Protein 3GON (pdb70)

InterPro domains:
  IPR005917 Phosphomevalonate kinase, bacteria [TIGR01220] (2-324)
  IPR006204 GHMP kinase N-terminal domain [PF00288] (85-154)
  IPR013750 GHMP kinase, C-terminal domain [PF08544] (259-318)
  IPR014721 Small ribosomal subunit protein uS5 domain 2-type fold, subgroup [G3DSA:3.30.230.10] (2-195)
  IPR020568 Ribosomal protein uS5 domain 2-type superfamily [SSF54211] (1-192)
  IPR035102 Phosphomevalonate kinase [PTHR31814] (64-249)
  IPR036554 GHMP kinase, C-terminal domain superfamily [G3DSA:3.30.70.890] (196-335)
  IPR036554 GHMP kinase, C-terminal domain superfamily [SSF55060] (196-327)

CATH classification: 3.30.230.10 (+1 more: 3.30.70.890)

Foldseek 3Di:
DDKDKWWFKWWLADFLLLLDAQFKTWMATHHQIKMKDKDADQFAWEEEVLDDDIDGLDDDVVCVLLSLLVVLVQLVCVVVVHHDHHMHMYIYRQCADPNAHQRRHSSLRSSLNSSVNVCVNVVHDDDLLLSLVSSLLSCLLVPHSDQSVRNLCRSVVAGKIKGGFDSPVLSVCVVPHRPVVSSPDDRRMDIDHQAFDAKKKKWKWAQRDHDDQSVLSVPQSVLDDDVLSVQRRVLSVQCSVCRNVNPLVSNQVSSVSRQVSLVVSDVQQEDVLQVQLQVQQVVASKGKHCIHSHNGRIIMMIHRDDVSVVSSVVSSVVSSIDGPDMDTD

Radius of gyration: 19.88 Å; Cα contacts (8 Å, |Δi|>4): 674; chains: 1; bounding box: 35×61×38 Å

Nearest PDB structures (foldseek):
  3gon-assembly1_A  TM=1.003E+00  e=1.476E-64  Streptococcus pneumoniae R6
  1k47-assembly6_F  TM=9.655E-01  e=1.871E-53  Streptococcus pneumoniae R6
  3k17-assembly1_A  TM=9.237E-01  e=2.830E-26  Listeria innocua
  4usm-assembly1_B  TM=7.807E-01  e=9.103E-13  Burkholderia pseudomallei K96243
  1s4e-assembly4_D  TM=7.202E-01  e=1.603E-13  Pyrococcus furiosus

B-factor: mean 18.46, std 7.86, range [5.72, 49.49]

Secondary structure (DSSP, 8-state):
-EEEEEEEEEEEE-TTGGGSTT-EEEEEEEEEEEEEEEEE-SS-EEEETTSSS-B-SS--TTTHHHHHHHHHHHHHHHHTT-----EEEEEE--SEETTEE-SS-HHHHHHHHHHHHHHHHTT----HHHHHHHHHHHHHHTT--S-SHHHHHHHHTS-EEEE---HHHHHHHHHHS-HHHHHHS----EEEE----S--EEEEEE------HHHHHHHHGGG--HHHHHHHHHHHHHHHHHHHHT-HHHHHHHHHHHHHHHHHH-TTT--HHHHHHHHTTTTSSEEEEE-TT-SSSEEEEEE-SHHHHHHHHHHHHHTT-EEEEEEE-

Solvent-accessible surface area: 14108 Å² total; per-residue (Å²): 133,70,62,22,86,2,0,0,21,3,22,4,0,5,7,9,0,5,14,65,69,30,14,18,0,0,0,11,19,0,54,46,48,6,92,0,67,1,33,76,48,139,67,42,140,0,82,7,40,114,36,135,80,26,23,46,63,178,130,35,118,69,0,32,28,9,18,64,0,2,60,5,0,16,78,2,0,60,73,101,61,72,123,48,126,45,0,43,2,31,1,87,31,81,4,41,120,164,63,89,62,10,12,1,13,42,65,0,0,15,0,1,0,0,0,69,0,0,11,40,17,26,140,47,101,32,97,73,70,31,20,0,24,0,0,0,0,3,9,8,114,100,63,53,47,19,6,2,0,21,0,0,0,5,18,22,75,41,8,2,40,0,62,1,3,48,43,159,95,0,27,44,45,11,133,134,68,91,22,26,47,0,14,151,76,127,5,38,29,50,21,52,114,3,127,12,88,33,124,8,36,0,1,0,0,2,7,97,59,67,6,65,64,50,111,26,16,91,124,3,87,154,68,29,86,114,121,15,20,63,38,7,88,104,6,1,60,42,1,10,81,5,0,77,103,24,90,32,93,98,0,31,84,25,2,67,53,7,5,142,39,5,61,69,12,10,124,87,0,12,24,110,30,0,86,82,0,29,74,9,4,105,102,27,100,2,7,5,0,0,4,14,21,2,20,0,14,0,0,2,0,2,1,34,60,86,105,6,11,119,32,0,67,79,80,2,71,131,52,57,9,42,62,23,38,93,48,190,39

Organism: Streptococcus pneumoniae (strain ATCC BAA-255 / R6) (NCBI:txid171101)

Sequence (329 aa):
MIAVKTCGKLYWAGEYAILEPGQLALIKDIPIYMRAEIAFSDSYRIYSDMFDFAVDLRPNPDYSLIQETIALMGDFLAVRGQNLRPFSLAIYGKMEREGKKFGLGSSGSVVVLVVKALLALYNLSVDQNLLFKLTSAVLLKRGDNGSMGDLACIAAEDLVLYQSFDRQKVAAWLEEENLATVLERDWGFSISQVKPTLECDFLVGWTKEVAVSSHMVQQIKQNINQNFLTSSKETVVSLVEALEQGKSEKIIEQVEVASKLLEGLSTDIYTPLLRQLKEASQDLQAVAKSSGAGGGDCGIALSFDAQSTKTLKNRWADLGIELLYQERI

Structure (mmCIF, N/CA/C/O backbone):
data_3GON
#
_entry.id   3GON
#
_cell.length_a   68.977
_cell.length_b   115.285
_cell.length_c   39.960
_cell.angle_alpha   90.00
_cell.angle_beta   90.00
_cell.angle_gamma   90.00
#
_symmetry.space_group_name_H-M   'P 21 21 2'
#
loop_
_entity.id
_entity.type
_entity.pdbx_description
1 polymer 'Phosphomevalonate kinase'
2 non-polymer '(3R)-3-HYDROXY-3-METHYL-5-(PHOSPHONOOXY)PENTANOIC ACID'
3 non-polymer 'PHOSPHOAMINOPHOSPHONIC ACID-ADENYLATE ESTER'
4 non-polymer 'MAGNESIUM ION'
5 water water
#
loop_
_atom_site.group_PDB
_atom_site.id
_atom_site.type_symbol
_atom_site.label_atom_id
_atom_site.label_alt_id
_atom_site.label_comp_id
_atom_site.label_asym_id
_atom_site.label_entity_id
_atom_site.label_seq_id
_atom_site.pdbx_PDB_ins_code
_atom_site.Cartn_x
_atom_site.Cartn_y
_atom_site.Cartn_z
_atom_site.occupancy
_atom_site.B_iso_or_equiv
_atom_site.auth_seq_id
_atom_site.auth_comp_id
_atom_site.auth_asym_id
_atom_site.auth_atom_id
_atom_site.pdbx_PDB_model_num
ATOM 1 N N . MET A 1 1 ? 32.903 50.295 -10.516 1.00 20.32 1 MET A N 1
ATOM 2 C CA . MET A 1 1 ? 32.025 49.300 -9.828 1.00 19.49 1 MET A CA 1
ATOM 3 C C . MET A 1 1 ? 32.803 48.189 -9.132 1.00 18.61 1 MET A C 1
ATOM 4 O O . MET A 1 1 ? 33.878 47.799 -9.576 1.00 16.76 1 MET A O 1
ATOM 9 N N . ILE A 1 2 ? 32.238 47.688 -8.038 1.00 16.93 2 ILE A N 1
ATOM 10 C CA . ILE A 1 2 ? 32.837 46.591 -7.297 1.00 17.71 2 ILE A CA 1
ATOM 11 C C . ILE A 1 2 ? 31.818 45.468 -7.349 1.00 16.04 2 ILE A C 1
ATOM 12 O O . ILE A 1 2 ? 30.618 45.703 -7.196 1.00 14.32 2 ILE A O 1
ATOM 17 N N . ALA A 1 3 ? 32.290 44.256 -7.595 1.00 14.56 3 ALA A N 1
ATOM 18 C CA . ALA A 1 3 ? 31.402 43.108 -7.673 1.00 13.09 3 ALA A CA 1
ATOM 19 C C . ALA A 1 3 ? 31.714 42.111 -6.578 1.00 12.75 3 ALA A C 1
ATOM 20 O O . ALA A 1 3 ? 32.879 41.883 -6.240 1.00 12.22 3 ALA A O 1
ATOM 22 N N . VAL A 1 4 ? 30.668 41.529 -6.004 1.00 11.84 4 VAL A N 1
ATOM 23 C CA . VAL A 1 4 ? 30.823 40.516 -4.975 1.00 11.01 4 VAL A CA 1
ATOM 24 C C . VAL A 1 4 ? 29.875 39.370 -5.308 1.00 11.34 4 VAL A C 1
ATOM 25 O O . VAL A 1 4 ? 29.020 39.500 -6.179 1.00 10.61 4 VAL A O 1
ATOM 29 N N . LYS A 1 5 ? 30.040 38.241 -4.628 1.00 10.42 5 LYS A N 1
ATOM 30 C CA . LYS A 1 5 ? 29.172 37.097 -4.849 1.00 11.09 5 LYS A CA 1
ATOM 31 C C . LYS A 1 5 ? 29.025 36.282 -3.572 1.00 10.77 5 LYS A C 1
ATOM 32 O O . LYS A 1 5 ? 29.876 36.341 -2.682 1.00 10.62 5 LYS A O 1
ATOM 38 N N . THR A 1 6 ? 27.928 35.537 -3.480 1.00 9.46 6 THR A N 1
ATOM 39 C CA . THR A 1 6 ? 27.663 34.685 -2.331 1.00 10.34 6 THR A CA 1
ATOM 40 C C . THR A 1 6 ? 27.136 33.347 -2.833 1.00 9.91 6 THR A C 1
ATOM 41 O O . THR A 1 6 ? 26.432 33.284 -3.852 1.00 12.11 6 THR A O 1
ATOM 45 N N . CYS A 1 7 ? 27.483 32.278 -2.129 1.00 10.22 7 CYS A N 1
ATOM 46 C CA . CYS A 1 7 ? 27.055 30.934 -2.513 1.00 10.00 7 CYS A CA 1
ATOM 47 C C . CYS A 1 7 ? 25.671 30.575 -1.970 1.00 11.84 7 CYS A C 1
ATOM 48 O O . CYS A 1 7 ? 24.996 31.406 -1.377 1.00 10.70 7 CYS A O 1
ATOM 51 N N . GLY A 1 8 ? 25.277 29.319 -2.194 1.00 11.28 8 GLY A N 1
ATOM 52 C CA . GLY A 1 8 ? 23.988 28.835 -1.716 1.00 11.34 8 GLY A CA 1
ATOM 53 C C . GLY A 1 8 ? 24.259 27.813 -0.626 1.00 11.40 8 GLY A C 1
ATOM 54 O O . GLY A 1 8 ? 25.410 27.631 -0.237 1.00 10.95 8 GLY A O 1
ATOM 55 N N . LYS A 1 9 ? 23.223 27.147 -0.130 1.00 10.80 9 LYS A N 1
ATOM 56 C CA . LYS A 1 9 ? 23.409 26.160 0.928 1.00 11.13 9 LYS A CA 1
ATOM 57 C C . LYS A 1 9 ? 22.381 25.027 0.898 1.00 11.99 9 LYS A C 1
ATOM 58 O O . LYS A 1 9 ? 21.274 25.195 0.392 1.00 12.90 9 LYS A O 1
ATOM 64 N N . LEU A 1 10 ? 22.766 23.888 1.462 1.00 12.18 10 LEU A N 1
ATOM 65 C CA . LEU A 1 10 ? 21.886 22.726 1.569 1.00 11.86 10 LEU A CA 1
ATOM 66 C C . LEU A 1 10 ? 22.192 21.940 2.847 1.00 12.42 10 LEU A C 1
ATOM 67 O O . LEU A 1 10 ? 23.321 21.495 3.079 1.00 9.88 10 LEU A O 1
ATOM 72 N N . TYR A 1 11 ? 21.185 21.795 3.696 1.00 10.14 11 TYR A N 1
ATOM 73 C CA . TYR A 1 11 ? 21.354 21.049 4.934 1.00 9.22 11 TYR A CA 1
ATOM 74 C C . TYR A 1 11 ? 21.619 19.584 4.638 1.00 10.96 11 TYR A C 1
ATOM 75 O O . TYR A 1 11 ? 21.039 19.010 3.718 1.00 11.42 11 TYR A O 1
ATOM 84 N N . TRP A 1 12 ? 22.515 18.978 5.417 1.00 11.02 12 TRP A N 1
ATOM 85 C CA . TRP A 1 12 ? 22.792 17.558 5.279 1.00 10.45 12 TRP A CA 1
ATOM 86 C C . TRP A 1 12 ? 22.087 16.866 6.444 1.00 8.89 12 TRP A C 1
ATOM 87 O O . TRP A 1 12 ? 21.579 15.763 6.299 1.00 10.48 12 TRP A O 1
ATOM 98 N N . ALA A 1 13 ? 22.062 17.517 7.601 1.00 10.26 13 ALA A N 1
ATOM 99 C CA . ALA A 1 13 ? 21.402 16.958 8.777 1.00 8.91 13 ALA A CA 1
ATOM 100 C C . ALA A 1 13 ? 21.168 18.031 9.827 1.00 10.57 13 ALA A C 1
ATOM 101 O O . ALA A 1 13 ? 21.855 19.054 9.845 1.00 10.87 13 ALA A O 1
ATOM 103 N N . GLY A 1 14 ? 20.182 17.794 10.691 1.00 10.71 14 GLY A N 1
ATOM 104 C CA . GLY A 1 14 ? 19.862 18.742 11.748 1.00 9.73 14 GLY A CA 1
ATOM 105 C C . GLY A 1 14 ? 18.658 19.640 11.487 1.00 11.73 14 GLY A C 1
ATOM 106 O O . GLY A 1 14 ? 18.312 20.482 12.334 1.00 10.71 14 GLY A O 1
ATOM 107 N N . GLU A 1 15 ? 18.014 19.479 10.335 1.00 11.58 15 GLU A N 1
ATOM 108 C CA . GLU A 1 15 ? 16.852 20.303 10.000 1.00 13.33 15 GLU A CA 1
ATOM 109 C C . GLU A 1 15 ? 15.778 20.232 11.084 1.00 11.86 15 GLU A C 1
ATOM 110 O O . GLU A 1 15 ? 15.577 19.187 11.703 1.00 12.53 15 GLU A O 1
ATOM 116 N N . TYR A 1 16 ? 15.094 21.359 11.279 1.00 10.32 16 TYR A N 1
ATOM 117 C CA . TYR A 1 16 ? 14.038 21.541 12.279 1.00 11.55 16 TYR A CA 1
ATOM 118 C C . TYR A 1 16 ? 14.568 21.568 13.708 1.00 11.94 16 TYR A C 1
ATOM 119 O O . TYR A 1 16 ? 14.279 22.496 14.463 1.00 12.74 16 TYR A O 1
ATOM 128 N N . ALA A 1 17 ? 15.355 20.566 14.089 1.00 13.52 17 ALA A N 1
ATOM 129 C CA . ALA A 1 17 ? 15.912 20.551 15.436 1.00 13.05 17 ALA A CA 1
ATOM 130 C C . ALA A 1 17 ? 16.736 21.814 15.659 1.00 13.71 17 ALA A C 1
ATOM 131 O O . ALA A 1 17 ? 16.734 22.383 16.748 1.00 12.82 17 ALA A O 1
ATOM 133 N N . ILE A 1 18 ? 17.432 22.245 14.610 1.00 12.97 18 ILE A N 1
ATOM 134 C CA . ILE A 1 18 ? 18.299 23.425 14.670 1.00 12.61 18 ILE A CA 1
ATOM 135 C C . ILE A 1 18 ? 17.562 24.709 15.068 1.00 12.61 18 ILE A C 1
ATOM 136 O O . ILE A 1 18 ? 18.192 25.703 15.444 1.00 12.61 18 ILE A O 1
ATOM 141 N N . LEU A 1 19 ? 16.233 24.687 15.003 1.00 11.26 19 LEU A N 1
ATOM 142 C CA . LEU A 1 19 ? 15.432 25.848 15.384 1.00 12.75 19 LEU A CA 1
ATOM 143 C C . LEU A 1 19 ? 15.514 26.110 16.898 1.00 13.32 19 LEU A C 1
ATOM 144 O O . LEU A 1 19 ? 15.329 27.239 17.359 1.00 15.35 19 LEU A O 1
ATOM 149 N N . GLU A 1 20 ? 15.791 25.065 17.662 1.00 15.13 20 GLU A N 1
ATOM 150 C CA . GLU A 1 20 ? 15.914 25.202 19.109 1.00 16.65 20 GLU A CA 1
ATOM 151 C C . GLU A 1 20 ? 17.345 25.624 19.413 1.00 14.77 20 GLU A C 1
ATOM 152 O O . GLU A 1 20 ? 18.289 25.075 18.861 1.00 15.17 20 GLU A O 1
ATOM 158 N N . PRO A 1 21 ? 17.518 26.613 20.297 1.00 15.70 21 PRO A N 1
ATOM 159 C CA . PRO A 1 21 ? 18.852 27.103 20.658 1.00 15.68 21 PRO A CA 1
ATOM 160 C C . PRO A 1 21 ? 19.768 26.004 21.199 1.00 14.74 21 PRO A C 1
ATOM 161 O O . PRO A 1 21 ? 19.337 25.164 21.982 1.00 12.99 21 PRO A O 1
ATOM 165 N N . GLY A 1 22 ? 21.031 26.018 20.773 1.00 15.48 22 GLY A N 1
ATOM 166 C CA . GLY A 1 22 ? 21.982 25.027 21.247 1.00 14.62 22 GLY A CA 1
ATOM 167 C C . GLY A 1 22 ? 22.037 23.745 20.438 1.00 15.21 22 GLY A C 1
ATOM 168 O O . GLY A 1 22 ? 22.864 22.872 20.702 1.00 14.00 22 GLY A O 1
ATOM 169 N N . GLN A 1 23 ? 21.155 23.618 19.451 1.00 12.69 23 GLN A N 1
ATOM 170 C CA . GLN A 1 23 ? 21.126 22.423 18.618 1.00 12.08 23 GLN A CA 1
ATOM 171 C C . GLN A 1 23 ? 22.220 22.439 17.556 1.00 12.08 23 GLN A C 1
ATOM 172 O O . GLN A 1 23 ? 22.911 23.442 17.373 1.00 11.20 23 GLN A O 1
ATOM 178 N N . LEU A 1 24 ? 22.375 21.320 16.855 1.00 11.54 24 LEU A N 1
ATOM 179 C CA . LEU A 1 24 ? 23.416 21.210 15.842 1.00 12.15 24 LEU A CA 1
ATOM 180 C C . LEU A 1 24 ? 22.875 20.869 14.469 1.00 11.29 24 LEU A C 1
ATOM 181 O O . LEU A 1 24 ? 21.869 20.171 14.346 1.00 13.59 24 LEU A O 1
ATOM 186 N N . ALA A 1 25 ? 23.557 21.358 13.438 1.00 11.26 25 ALA A N 1
ATOM 187 C CA . ALA A 1 25 ? 23.185 21.084 12.058 1.00 11.34 25 ALA A CA 1
ATOM 188 C C . ALA A 1 25 ? 24.455 21.018 11.215 1.00 13.18 25 ALA A C 1
ATOM 189 O O . ALA A 1 25 ? 25.440 21.707 11.500 1.00 12.29 25 ALA A O 1
ATOM 191 N N . LEU A 1 26 ? 24.443 20.160 10.197 1.00 11.80 26 LEU A N 1
ATOM 192 C CA . LEU A 1 26 ? 25.577 20.022 9.292 1.00 12.29 26 LEU A CA 1
ATOM 193 C C . LEU A 1 26 ? 25.060 20.613 7.989 1.00 11.07 26 LEU A C 1
ATOM 194 O O . LEU A 1 26 ? 24.119 20.088 7.398 1.00 11.12 26 LEU A O 1
ATOM 199 N N . ILE A 1 27 ? 25.676 21.710 7.549 1.00 11.15 27 ILE A N 1
ATOM 200 C CA . ILE A 1 27 ? 25.217 22.421 6.367 1.00 10.78 27 ILE A CA 1
ATOM 201 C C . ILE A 1 27 ? 26.315 22.563 5.317 1.00 11.95 27 ILE A C 1
ATOM 202 O O . ILE A 1 27 ? 27.425 22.994 5.623 1.00 12.71 27 ILE A O 1
ATOM 207 N N . LYS A 1 28 ? 25.983 22.209 4.085 1.00 9.87 28 LYS A N 1
ATOM 208 C CA . LYS A 1 28 ? 26.929 22.250 2.969 1.00 10.76 28 LYS A CA 1
ATOM 209 C C . LYS A 1 28 ? 26.777 23.448 2.021 1.00 12.29 28 LYS A C 1
ATOM 210 O O . LYS A 1 28 ? 25.669 23.779 1.582 1.00 11.50 28 LYS A O 1
ATOM 216 N N . ASP A 1 29 ? 27.905 24.078 1.690 1.00 11.15 29 ASP A N 1
ATOM 217 C CA . ASP A 1 29 ? 27.893 25.212 0.772 1.00 12.45 29 ASP A CA 1
ATOM 218 C C . ASP A 1 29 ? 27.748 24.711 -0.665 1.00 12.21 29 ASP A C 1
ATOM 219 O O . ASP A 1 29 ? 28.266 23.652 -1.025 1.00 11.54 29 ASP A O 1
ATOM 224 N N . ILE A 1 30 ? 27.021 25.467 -1.484 1.00 12.75 30 ILE A N 1
ATOM 225 C CA . ILE A 1 30 ? 26.803 25.104 -2.880 1.00 12.63 30 ILE A CA 1
ATOM 226 C C . ILE A 1 30 ? 27.328 26.253 -3.732 1.00 12.33 30 ILE A C 1
ATOM 227 O O . ILE A 1 30 ? 26.835 27.375 -3.642 1.00 12.75 30 ILE A O 1
ATOM 232 N N . PRO A 1 31 ? 28.330 25.983 -4.581 1.00 12.81 31 PRO A N 1
ATOM 233 C CA . PRO A 1 31 ? 28.867 27.057 -5.411 1.00 12.73 31 PRO A CA 1
ATOM 234 C C . PRO A 1 31 ? 28.031 27.463 -6.624 1.00 12.61 31 PRO A C 1
ATOM 235 O O . PRO A 1 31 ? 28.484 27.371 -7.766 1.00 11.22 31 PRO A O 1
ATOM 239 N N . ILE A 1 32 ? 26.793 27.861 -6.362 1.00 11.41 32 ILE A N 1
ATOM 240 C CA . ILE A 1 32 ? 25.890 28.385 -7.373 1.00 13.74 32 ILE A CA 1
ATOM 241 C C . ILE A 1 32 ? 25.716 29.752 -6.728 1.00 13.79 32 ILE A C 1
ATOM 242 O O . ILE A 1 32 ? 25.286 29.873 -5.579 1.00 15.21 32 ILE A O 1
ATOM 247 N N . TYR A 1 33 ? 26.103 30.780 -7.465 1.00 14.59 33 TYR A N 1
ATOM 248 C CA . TYR A 1 33 ? 26.154 32.122 -6.912 1.00 14.60 33 TYR A CA 1
ATOM 249 C C . TYR A 1 33 ? 25.130 33.202 -7.200 1.00 16.19 33 TYR A C 1
ATOM 250 O O . TYR A 1 33 ? 24.597 33.302 -8.305 1.00 17.30 33 TYR A O 1
ATOM 259 N N . MET A 1 34 ? 24.880 34.013 -6.172 1.00 14.23 34 MET A N 1
ATOM 260 C CA . MET A 1 34 ? 24.046 35.197 -6.294 1.00 15.74 34 MET A CA 1
ATOM 261 C C . MET A 1 34 ? 25.176 36.215 -6.469 1.00 13.81 34 MET A C 1
ATOM 262 O O . MET A 1 34 ? 26.217 36.108 -5.809 1.00 12.07 34 MET A O 1
ATOM 267 N N . ARG A 1 35 ? 25.002 37.183 -7.363 1.00 14.06 35 ARG A N 1
ATOM 268 C CA . ARG A 1 35 ? 26.048 38.174 -7.587 1.00 12.77 35 ARG A CA 1
ATOM 269 C C . ARG A 1 35 ? 25.537 39.601 -7.488 1.00 11.34 35 ARG A C 1
ATOM 270 O O . ARG A 1 35 ? 24.358 39.870 -7.721 1.00 11.29 35 ARG A O 1
ATOM 278 N N . ALA A 1 36 ? 26.435 40.520 -7.149 1.00 9.22 36 ALA A N 1
ATOM 279 C CA . ALA A 1 36 ? 26.053 41.920 -7.023 1.00 8.33 36 ALA A CA 1
ATOM 280 C C . ALA A 1 36 ? 27.096 42.865 -7.577 1.00 10.32 36 ALA A C 1
ATOM 281 O O . ALA A 1 36 ? 28.293 42.563 -7.581 1.00 10.40 36 ALA A O 1
ATOM 283 N N . GLU A 1 37 ? 26.626 44.011 -8.053 1.00 10.04 37 GLU A N 1
ATOM 284 C CA . GLU A 1 37 ? 27.491 45.058 -8.573 1.00 10.87 37 GLU A CA 1
ATOM 285 C C . GLU A 1 37 ? 27.062 46.293 -7.811 1.00 11.81 37 GLU A C 1
ATOM 286 O O . GLU A 1 37 ? 25.869 46.558 -7.671 1.00 9.98 37 GLU A O 1
ATOM 292 N N . ILE A 1 38 ? 28.027 47.047 -7.309 1.00 11.85 38 ILE A N 1
ATOM 293 C CA . ILE A 1 38 ? 27.688 48.224 -6.537 1.00 10.74 38 ILE A CA 1
ATOM 294 C C . ILE A 1 38 ? 28.655 49.360 -6.836 1.00 11.68 38 ILE A C 1
ATOM 295 O O . ILE A 1 38 ? 29.830 49.134 -7.092 1.00 11.02 38 ILE A O 1
ATOM 300 N N . ALA A 1 39 ? 28.139 50.584 -6.827 1.00 11.98 39 ALA A N 1
ATOM 301 C CA . ALA A 1 39 ? 28.953 51.762 -7.098 1.00 12.85 39 ALA A CA 1
ATOM 302 C C . ALA A 1 39 ? 28.241 52.975 -6.539 1.00 14.04 39 ALA A C 1
ATOM 303 O O . ALA A 1 39 ? 27.014 52.997 -6.460 1.00 11.90 39 ALA A O 1
ATOM 305 N N . PHE A 1 40 ? 29.004 53.987 -6.136 1.00 15.16 40 PHE A N 1
ATOM 306 C CA . PHE A 1 40 ? 28.375 55.203 -5.641 1.00 16.14 40 PHE A CA 1
ATOM 307 C C . PHE A 1 40 ? 27.720 55.871 -6.856 1.00 16.78 40 PHE A C 1
ATOM 308 O O . PHE A 1 40 ? 28.195 55.727 -7.985 1.00 15.65 40 PHE A O 1
ATOM 316 N N . SER A 1 41 ? 26.624 56.585 -6.629 1.00 17.42 41 SER A N 1
ATOM 317 C CA . SER A 1 41 ? 25.900 57.258 -7.706 1.00 19.56 41 SER A CA 1
ATOM 318 C C . SER A 1 41 ? 25.238 58.505 -7.133 1.00 18.86 41 SER A C 1
ATOM 319 O O . SER A 1 41 ? 25.506 58.861 -5.989 1.00 17.70 41 SER A O 1
ATOM 322 N N . ASP A 1 42 ? 24.373 59.165 -7.906 1.00 19.03 42 ASP A N 1
ATOM 323 C CA . ASP A 1 42 ? 23.735 60.374 -7.395 1.00 19.72 42 ASP A CA 1
ATOM 324 C C . ASP A 1 42 ? 22.366 60.175 -6.750 1.00 19.15 42 ASP A C 1
ATOM 325 O O . ASP A 1 42 ? 21.797 61.110 -6.201 1.00 18.07 42 ASP A O 1
ATOM 330 N N . SER A 1 43 ? 21.850 58.952 -6.813 1.00 18.62 43 SER A N 1
ATOM 331 C CA . SER A 1 43 ? 20.587 58.613 -6.162 1.00 19.50 43 SER A CA 1
ATOM 332 C C . SER A 1 43 ? 20.628 57.113 -5.883 1.00 18.11 43 SER A C 1
ATOM 333 O O . SER A 1 43 ? 21.383 56.380 -6.528 1.00 17.26 43 SER A O 1
ATOM 336 N N . TYR A 1 44 ? 19.845 56.657 -4.914 1.00 16.66 44 TYR A N 1
ATOM 337 C CA . TYR A 1 44 ? 19.822 55.239 -4.573 1.00 15.34 44 TYR A CA 1
ATOM 338 C C . TYR A 1 44 ? 19.001 54.443 -5.577 1.00 14.38 44 TYR A C 1
ATOM 339 O O . TYR A 1 44 ? 17.838 54.761 -5.821 1.00 14.54 44 TYR A O 1
ATOM 348 N N . ARG A 1 45 ? 19.602 53.420 -6.165 1.00 13.08 45 ARG A N 1
ATOM 349 C CA . ARG A 1 45 ? 18.883 52.583 -7.115 1.00 14.58 45 ARG A CA 1
ATOM 350 C C . ARG A 1 45 ? 19.234 51.140 -6.795 1.00 15.20 45 ARG A C 1
ATOM 351 O O . ARG A 1 45 ? 20.400 50.791 -6.646 1.00 14.93 45 ARG A O 1
ATOM 359 N N . ILE A 1 46 ? 18.209 50.309 -6.676 1.00 13.66 46 ILE A N 1
ATOM 360 C CA . ILE A 1 46 ? 18.414 48.909 -6.347 1.00 13.92 46 ILE A CA 1
ATOM 361 C C . ILE A 1 46 ? 17.617 48.048 -7.314 1.00 13.89 46 ILE A C 1
ATOM 362 O O . ILE A 1 46 ? 16.410 48.238 -7.485 1.00 12.75 46 ILE A O 1
ATOM 367 N N . TYR A 1 47 ? 18.297 47.111 -7.963 1.00 11.84 47 TYR A N 1
ATOM 368 C CA . TYR A 1 47 ? 17.617 46.213 -8.881 1.00 11.41 47 TYR A CA 1
ATOM 369 C C . TYR A 1 47 ? 18.052 44.771 -8.675 1.00 12.72 47 TYR A C 1
ATOM 370 O O . TYR A 1 47 ? 19.246 44.470 -8.595 1.00 13.85 47 TYR A O 1
ATOM 379 N N . SER A 1 48 ? 17.072 43.883 -8.580 1.00 12.60 48 SER A N 1
ATOM 380 C CA . SER A 1 48 ? 17.338 42.454 -8.421 1.00 12.26 48 SER A CA 1
ATOM 381 C C . SER A 1 48 ? 16.633 41.770 -9.582 1.00 11.48 48 SER A C 1
ATOM 382 O O . SER A 1 48 ? 15.461 42.055 -9.841 1.00 12.12 48 SER A O 1
ATOM 385 N N . ASP A 1 49 ? 17.313 40.864 -10.280 1.00 12.08 49 ASP A N 1
ATOM 386 C CA . ASP A 1 49 ? 16.665 40.229 -11.419 1.00 13.76 49 ASP A CA 1
ATOM 387 C C . ASP A 1 49 ? 15.519 39.294 -11.073 1.00 14.66 49 ASP A C 1
ATOM 388 O O . ASP A 1 49 ? 14.933 38.669 -11.952 1.00 13.91 49 ASP A O 1
ATOM 393 N N . MET A 1 50 ? 15.173 39.229 -9.793 1.00 15.08 50 MET A N 1
ATOM 394 C CA . MET A 1 50 ? 14.051 38.410 -9.366 1.00 17.51 50 MET A CA 1
ATOM 395 C C . MET A 1 50 ? 12.775 39.172 -9.735 1.00 17.93 50 MET A C 1
ATOM 396 O O . MET A 1 50 ? 11.698 38.592 -9.816 1.00 16.83 50 MET A O 1
ATOM 401 N N . PHE A 1 51 ? 12.919 40.478 -9.959 1.00 17.57 51 PHE A N 1
ATOM 402 C CA . PHE A 1 51 ? 11.784 41.346 -10.277 1.00 18.36 51 PHE A CA 1
ATOM 403 C C . PHE A 1 51 ? 11.936 42.051 -11.628 1.00 19.32 51 PHE A C 1
ATOM 404 O O . PHE A 1 51 ? 12.977 41.945 -12.271 1.00 18.73 51 PHE A O 1
ATOM 412 N N . ASP A 1 52 ? 10.892 42.763 -12.063 1.00 20.44 52 ASP A N 1
ATOM 413 C CA . ASP A 1 52 ? 10.961 43.472 -13.338 1.00 21.30 52 ASP A CA 1
ATOM 414 C C . ASP A 1 52 ? 10.925 45.001 -13.181 1.00 20.95 52 ASP A C 1
ATOM 415 O O . ASP A 1 52 ? 10.507 45.722 -14.088 1.00 20.90 52 ASP A O 1
ATOM 420 N N . PHE A 1 53 ? 11.385 45.491 -12.029 1.00 17.94 53 PHE A N 1
ATOM 421 C CA . PHE A 1 53 ? 11.429 46.923 -11.753 1.00 16.27 53 PHE A CA 1
ATOM 422 C C . PHE A 1 53 ? 12.464 47.175 -10.659 1.00 15.84 53 PHE A C 1
ATOM 423 O O . PHE A 1 53 ? 12.790 46.273 -9.897 1.00 15.59 53 PHE A O 1
ATOM 431 N N . ALA A 1 54 ? 12.979 48.397 -10.608 1.00 15.62 54 ALA A N 1
ATOM 432 C CA . ALA A 1 54 ? 13.971 48.787 -9.613 1.00 14.58 54 ALA A CA 1
ATOM 433 C C . ALA A 1 54 ? 13.293 49.755 -8.651 1.00 14.91 54 ALA A C 1
ATOM 434 O O . ALA A 1 54 ? 12.226 50.302 -8.954 1.00 15.62 54 ALA A O 1
ATOM 436 N N . VAL A 1 55 ? 13.910 49.968 -7.498 1.00 13.49 55 VAL A N 1
ATOM 437 C CA . VAL A 1 55 ? 13.372 50.861 -6.481 1.00 13.19 55 VAL A CA 1
ATOM 438 C C . VAL A 1 55 ? 14.518 51.663 -5.896 1.00 13.44 55 VAL A C 1
ATOM 439 O O . VAL A 1 55 ? 15.670 51.425 -6.234 1.00 13.30 55 VAL A O 1
ATOM 443 N N . ASP A 1 56 ? 14.199 52.629 -5.044 1.00 13.44 56 ASP A N 1
ATOM 444 C CA . ASP A 1 56 ? 15.238 53.388 -4.359 1.00 12.22 56 ASP A CA 1
ATOM 445 C C . ASP A 1 56 ? 15.095 52.952 -2.902 1.00 13.24 56 ASP A C 1
ATOM 446 O O . ASP A 1 56 ? 14.707 51.804 -2.654 1.00 11.90 56 ASP A O 1
ATOM 451 N N . LEU A 1 57 ? 15.391 53.820 -1.937 1.00 12.06 57 LEU A N 1
ATOM 452 C CA . LEU A 1 57 ? 15.263 53.410 -0.537 1.00 12.84 57 LEU A CA 1
ATOM 453 C C . LEU A 1 57 ? 13.858 53.489 0.052 1.00 14.73 57 LEU A C 1
ATOM 454 O O . LEU A 1 57 ? 13.626 53.013 1.167 1.00 12.79 57 LEU A O 1
ATOM 459 N N . ARG A 1 58 ? 12.920 54.086 -0.676 1.00 14.32 58 ARG A N 1
ATOM 460 C CA . ARG A 1 58 ? 11.556 54.175 -0.181 1.00 14.61 58 ARG A CA 1
ATOM 461 C C . ARG A 1 58 ? 10.992 52.761 -0.148 1.00 14.33 58 ARG A C 1
ATOM 462 O O . ARG A 1 58 ? 11.042 52.030 -1.141 1.00 13.39 58 ARG A O 1
ATOM 470 N N . PRO A 1 59 ? 10.466 52.346 1.012 1.00 15.05 59 PRO A N 1
ATOM 471 C CA . PRO A 1 59 ? 9.901 51.008 1.227 1.00 15.31 59 PRO A CA 1
ATOM 472 C C . PRO A 1 59 ? 9.081 50.402 0.103 1.00 16.02 59 PRO A C 1
ATOM 473 O O . PRO A 1 59 ? 8.175 51.036 -0.450 1.00 15.78 59 PRO A O 1
ATOM 477 N N . ASN A 1 60 ? 9.408 49.157 -0.226 1.00 14.41 60 ASN A N 1
ATOM 478 C CA . ASN A 1 60 ? 8.699 48.392 -1.241 1.00 15.32 60 ASN A CA 1
ATOM 479 C C . ASN A 1 60 ? 8.729 46.948 -0.747 1.00 15.28 60 ASN A C 1
ATOM 480 O O . ASN A 1 60 ? 9.791 46.435 -0.403 1.00 15.81 60 ASN A O 1
ATOM 485 N N . PRO A 1 61 ? 7.567 46.273 -0.706 1.00 15.70 61 PRO A N 1
ATOM 486 C CA . PRO A 1 61 ? 7.521 44.886 -0.231 1.00 16.60 61 PRO A CA 1
ATOM 487 C C . PRO A 1 61 ? 8.410 43.869 -0.949 1.00 16.98 61 PRO A C 1
ATOM 488 O O . PRO A 1 61 ? 9.042 43.034 -0.292 1.00 18.37 61 PRO A O 1
ATOM 492 N N . ASP A 1 62 ? 8.474 43.925 -2.273 1.00 16.06 62 ASP A N 1
ATOM 493 C CA . ASP A 1 62 ? 9.321 42.990 -3.017 1.00 15.68 62 ASP A CA 1
ATOM 494 C C . ASP A 1 62 ? 10.764 43.111 -2.545 1.00 15.08 62 ASP A C 1
ATOM 495 O O . ASP A 1 62 ? 11.451 42.105 -2.357 1.00 15.05 62 ASP A O 1
ATOM 500 N N . TYR A 1 63 ? 11.206 44.350 -2.344 1.00 13.70 63 TYR A N 1
ATOM 501 C CA . TYR A 1 63 ? 12.583 44.637 -1.935 1.00 12.30 63 TYR A CA 1
ATOM 502 C C . TYR A 1 63 ? 12.839 44.838 -0.449 1.00 11.13 63 TYR A C 1
ATOM 503 O O . TYR A 1 63 ? 13.960 45.181 -0.065 1.00 9.45 63 TYR A O 1
ATOM 512 N N . SER A 1 64 ? 11.835 44.619 0.385 1.00 10.50 64 SER A N 1
ATOM 513 C CA . SER A 1 64 ? 11.998 44.846 1.815 1.00 11.58 64 SER A CA 1
ATOM 514 C C . SER A 1 64 ? 13.207 44.165 2.461 1.00 10.73 64 SER A C 1
ATOM 515 O O . SER A 1 64 ? 13.884 44.767 3.289 1.00 11.80 64 SER A O 1
ATOM 518 N N . LEU A 1 65 ? 13.492 42.916 2.090 1.00 11.00 65 LEU A N 1
ATOM 519 C CA . LEU A 1 65 ? 14.635 42.225 2.695 1.00 10.69 65 LEU A CA 1
ATOM 520 C C . LEU A 1 65 ? 15.945 42.938 2.365 1.00 9.95 65 LEU A C 1
ATOM 521 O O . LEU A 1 65 ? 16.804 43.111 3.230 1.00 9.51 65 LEU A O 1
ATOM 526 N N . ILE A 1 66 ? 16.084 43.354 1.111 1.00 9.74 66 ILE A N 1
ATOM 527 C CA . ILE A 1 66 ? 17.284 44.052 0.659 1.00 8.99 66 ILE A CA 1
ATOM 528 C C . ILE A 1 66 ? 17.362 45.437 1.300 1.00 10.19 66 ILE A C 1
ATOM 529 O O . ILE A 1 66 ? 18.421 45.863 1.761 1.00 8.45 66 ILE A O 1
ATOM 534 N N . GLN A 1 67 ? 16.230 46.142 1.339 1.00 8.92 67 GLN A N 1
ATOM 535 C CA . GLN A 1 67 ? 16.222 47.478 1.923 1.00 10.03 67 GLN A CA 1
ATOM 536 C C . GLN A 1 67 ? 16.505 47.451 3.424 1.00 9.88 67 GLN A C 1
ATOM 537 O O . GLN A 1 67 ? 17.182 48.327 3.947 1.00 9.48 67 GLN A O 1
ATOM 543 N N . GLU A 1 68 ? 15.984 46.439 4.103 1.00 10.55 68 GLU A N 1
ATOM 544 C CA . GLU A 1 68 ? 16.215 46.305 5.540 1.00 11.78 68 GLU A CA 1
ATOM 545 C C . GLU A 1 68 ? 17.686 45.999 5.803 1.00 11.01 68 GLU A C 1
ATOM 546 O O . GLU A 1 68 ? 18.253 46.419 6.815 1.00 12.55 68 GLU A O 1
ATOM 552 N N . THR A 1 69 ? 18.308 45.267 4.883 1.00 11.01 69 THR A N 1
ATOM 553 C CA . THR A 1 69 ? 19.717 44.924 5.025 1.00 11.32 69 THR A CA 1
ATOM 554 C C . THR A 1 69 ? 20.544 46.197 4.900 1.00 10.88 69 THR A C 1
ATOM 555 O O . THR A 1 69 ? 21.474 46.432 5.674 1.00 12.67 69 THR A O 1
ATOM 559 N N . ILE A 1 70 ? 20.200 47.018 3.912 1.00 11.62 70 ILE A N 1
ATOM 560 C CA . ILE A 1 70 ? 20.880 48.286 3.687 1.00 11.11 70 ILE A CA 1
ATOM 561 C C . ILE A 1 70 ? 20.709 49.184 4.906 1.00 11.73 70 ILE A C 1
ATOM 562 O O . ILE A 1 70 ? 21.646 49.875 5.326 1.00 11.72 70 ILE A O 1
ATOM 567 N N . ALA A 1 71 ? 19.509 49.170 5.482 1.00 12.43 71 ALA A N 1
ATOM 568 C CA . ALA A 1 71 ? 19.228 49.986 6.657 1.00 11.73 71 ALA A CA 1
ATOM 569 C C . ALA A 1 71 ? 20.106 49.566 7.829 1.00 12.29 71 ALA A C 1
ATOM 570 O O . ALA A 1 71 ? 20.698 50.418 8.505 1.00 14.51 71 ALA A O 1
ATOM 572 N N . LEU A 1 72 ? 20.195 48.269 8.084 1.00 12.25 72 LEU A N 1
ATOM 573 C CA . LEU A 1 72 ? 21.035 47.803 9.180 1.00 13.31 72 LEU A CA 1
ATOM 574 C C . LEU A 1 72 ? 22.483 48.185 8.915 1.00 12.04 72 LEU A C 1
ATOM 575 O O . LEU A 1 72 ? 23.199 48.609 9.826 1.00 12.99 72 LEU A O 1
ATOM 580 N N . MET A 1 73 ? 22.925 48.048 7.667 1.00 11.22 73 MET A N 1
ATOM 581 C CA . MET A 1 73 ? 24.297 48.392 7.336 1.00 11.80 73 MET A CA 1
ATOM 582 C C . MET A 1 73 ? 24.550 49.883 7.524 1.00 13.09 73 MET A C 1
ATOM 583 O O . MET A 1 73 ? 25.670 50.295 7.832 1.00 13.70 73 MET A O 1
ATOM 588 N N . GLY A 1 74 ? 23.511 50.691 7.345 1.00 12.50 74 GLY A N 1
ATOM 589 C CA . GLY A 1 74 ? 23.667 52.121 7.548 1.00 13.15 74 GLY A CA 1
ATOM 590 C C . GLY A 1 74 ? 24.072 52.339 8.996 1.00 15.06 74 GLY A C 1
ATOM 591 O O . GLY A 1 74 ? 24.923 53.175 9.310 1.00 12.52 74 GLY A O 1
ATOM 592 N N . ASP A 1 75 ? 23.466 51.571 9.897 1.00 15.90 75 ASP A N 1
ATOM 593 C CA . ASP A 1 75 ? 23.799 51.701 11.305 1.00 17.78 75 ASP A CA 1
ATOM 594 C C . ASP A 1 75 ? 25.219 51.187 11.584 1.00 18.44 75 ASP A C 1
ATOM 595 O O . ASP A 1 75 ? 25.968 51.808 12.342 1.00 17.12 75 ASP A O 1
ATOM 600 N N . PHE A 1 76 ? 25.587 50.060 10.966 1.00 15.84 76 PHE A N 1
ATOM 601 C CA . PHE A 1 76 ? 26.923 49.493 11.156 1.00 16.89 76 PHE A CA 1
ATOM 602 C C . PHE A 1 76 ? 27.977 50.486 10.702 1.00 16.90 76 PHE A C 1
ATOM 603 O O . PHE A 1 76 ? 28.918 50.785 11.438 1.00 18.19 76 PHE A O 1
ATOM 611 N N . LEU A 1 77 ? 27.819 50.995 9.485 1.00 16.95 77 LEU A N 1
ATOM 612 C CA . LEU A 1 77 ? 28.771 51.957 8.952 1.00 18.27 77 LEU A CA 1
ATOM 613 C C . LEU A 1 77 ? 28.899 53.160 9.892 1.00 18.50 77 LEU A C 1
ATOM 614 O O . LEU A 1 77 ? 29.988 53.700 10.067 1.00 19.14 77 LEU A O 1
ATOM 619 N N . ALA A 1 78 ? 27.791 53.569 10.499 1.00 19.14 78 ALA A N 1
ATOM 620 C CA . ALA A 1 78 ? 27.818 54.701 11.420 1.00 21.83 78 ALA A CA 1
ATOM 621 C C . ALA A 1 78 ? 28.740 54.366 12.588 1.00 22.96 78 ALA A C 1
ATOM 622 O O . ALA A 1 78 ? 29.577 55.179 12.980 1.00 23.18 78 ALA A O 1
ATOM 624 N N . VAL A 1 79 ? 28.582 53.161 13.132 1.00 23.74 79 VAL A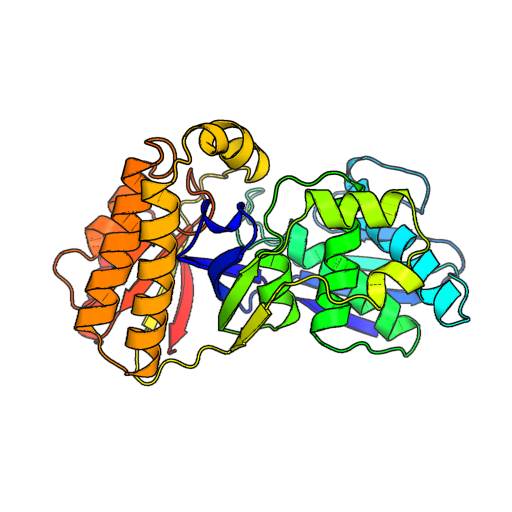 N 1
ATOM 625 C CA . VAL A 1 79 ? 29.407 52.704 14.244 1.00 25.35 79 VAL A CA 1
ATOM 626 C C . VAL A 1 79 ? 30.868 52.804 13.839 1.00 25.34 79 VAL A C 1
ATOM 627 O O . VAL A 1 79 ? 31.726 53.176 14.644 1.00 25.33 79 VAL A O 1
ATOM 631 N N . ARG A 1 80 ? 31.143 52.474 12.581 1.00 25.27 80 ARG A N 1
ATOM 632 C CA . ARG A 1 80 ? 32.499 52.518 12.066 1.00 26.10 80 ARG A CA 1
ATOM 633 C C . ARG A 1 80 ? 32.878 53.894 11.505 1.00 26.07 80 ARG A C 1
ATOM 634 O O . ARG A 1 80 ? 33.838 54.019 10.747 1.00 26.07 80 ARG A O 1
ATOM 642 N N . GLY A 1 81 ? 32.118 54.918 11.884 1.00 26.66 81 GLY A N 1
ATOM 643 C CA . GLY A 1 81 ? 32.407 56.272 11.437 1.00 27.30 81 GLY A CA 1
ATOM 644 C C . GLY A 1 81 ? 32.102 56.632 9.993 1.00 27.66 81 GLY A C 1
ATOM 645 O O . GLY A 1 81 ? 32.568 57.661 9.503 1.00 26.34 81 GLY A O 1
ATOM 646 N N . GLN A 1 82 ? 31.318 55.804 9.309 1.00 27.28 82 GLN A N 1
ATOM 647 C CA . GLN A 1 82 ? 30.977 56.072 7.913 1.00 28.33 82 GLN A CA 1
ATOM 648 C C . GLN A 1 82 ? 29.482 56.351 7.735 1.00 28.31 82 GLN A C 1
ATOM 649 O O . GLN A 1 82 ? 28.646 55.805 8.455 1.00 28.31 82 GLN A O 1
ATOM 655 N N . ASN A 1 83 ? 29.158 57.208 6.773 1.00 28.59 83 ASN A N 1
ATOM 656 C CA . ASN A 1 83 ? 27.771 57.563 6.483 1.00 27.55 83 ASN A CA 1
ATOM 657 C C . ASN A 1 83 ? 27.324 56.966 5.159 1.00 25.98 83 ASN A C 1
ATOM 658 O O . ASN A 1 83 ? 28.048 57.025 4.164 1.00 24.36 83 ASN A O 1
ATOM 663 N N . LEU A 1 84 ? 26.124 5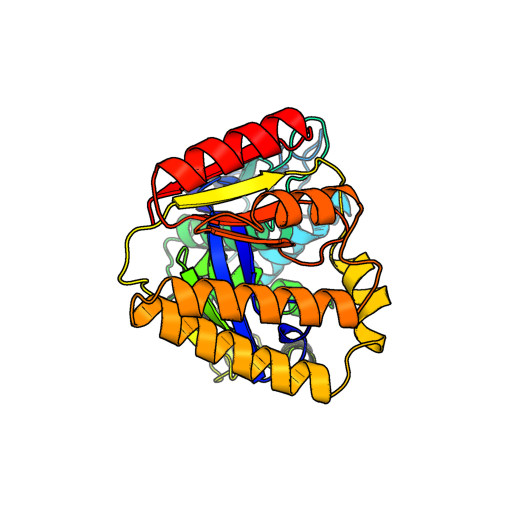6.401 5.142 1.00 22.98 84 LEU A N 1
ATOM 664 C CA . LEU A 1 84 ? 25.583 55.821 3.924 1.00 21.98 84 LEU A CA 1
ATOM 665 C C . LEU A 1 84 ? 25.410 56.949 2.904 1.00 21.50 84 LEU A C 1
ATOM 666 O O . LEU A 1 84 ? 24.959 58.039 3.256 1.00 20.69 84 LEU A O 1
ATOM 671 N N . ARG A 1 85 ? 25.789 56.682 1.658 1.00 20.06 85 ARG A N 1
ATOM 672 C CA . ARG A 1 85 ? 25.663 57.643 0.556 1.00 21.44 85 ARG A CA 1
ATOM 673 C C . ARG A 1 85 ? 24.992 56.932 -0.610 1.00 19.14 85 ARG A C 1
ATOM 674 O O . ARG A 1 85 ? 25.068 55.711 -0.723 1.00 18.60 85 ARG A O 1
ATOM 682 N N . PRO A 1 86 ? 24.338 57.692 -1.505 1.00 18.91 86 PRO A N 1
ATOM 683 C CA . PRO A 1 86 ? 23.668 57.080 -2.656 1.00 16.54 86 PRO A CA 1
ATOM 684 C C . PRO A 1 86 ? 24.566 56.127 -3.435 1.00 15.45 86 PRO A C 1
ATOM 685 O O . PRO A 1 86 ? 25.726 56.436 -3.736 1.00 14.52 86 PRO A O 1
ATOM 689 N N . PHE A 1 87 ? 24.028 54.961 -3.753 1.00 12.91 87 PHE A N 1
ATOM 690 C CA . PHE A 1 87 ? 24.756 53.973 -4.524 1.00 12.91 87 PHE A CA 1
ATOM 691 C C . PHE A 1 87 ? 23.768 53.249 -5.406 1.00 11.81 87 PHE A C 1
ATOM 692 O O . PHE A 1 87 ? 22.566 53.273 -5.153 1.00 12.82 87 PHE A O 1
ATOM 700 N N . SER A 1 88 ? 24.276 52.641 -6.467 1.00 11.02 88 SER A N 1
ATOM 701 C CA . SER A 1 88 ? 23.445 51.874 -7.371 1.00 12.11 88 SER A CA 1
ATOM 702 C C . SER A 1 88 ? 23.855 50.434 -7.094 1.00 12.89 88 SER A C 1
ATOM 703 O O . SER A 1 88 ? 25.044 50.114 -7.070 1.00 12.09 88 SER A O 1
ATOM 706 N N . LEU A 1 89 ? 22.872 49.575 -6.862 1.00 12.61 89 LEU A N 1
ATOM 707 C CA . LEU A 1 89 ? 23.136 48.177 -6.554 1.00 11.22 89 LEU A CA 1
ATOM 708 C C . LEU A 1 89 ? 22.357 47.259 -7.482 1.00 11.73 89 LEU A C 1
ATOM 709 O O . LEU A 1 89 ? 21.142 47.392 -7.622 1.00 9.87 89 LEU A O 1
ATOM 714 N N . ALA A 1 90 ? 23.067 46.329 -8.120 1.00 10.58 90 ALA A N 1
ATOM 715 C CA . ALA A 1 90 ? 22.430 45.370 -9.023 1.00 9.78 90 ALA A CA 1
ATOM 716 C C . ALA A 1 90 ? 22.676 43.980 -8.471 1.00 9.47 90 ALA A C 1
ATOM 717 O O . ALA A 1 90 ? 23.810 43.629 -8.156 1.00 10.95 90 ALA A O 1
ATOM 719 N N . ILE A 1 91 ? 21.608 43.203 -8.358 1.00 9.18 91 ILE A N 1
ATOM 720 C CA . ILE A 1 91 ? 21.681 41.843 -7.842 1.00 10.69 91 ILE A CA 1
ATOM 721 C C . ILE A 1 91 ? 21.166 40.890 -8.916 1.00 9.69 91 ILE A C 1
ATOM 722 O O . ILE A 1 91 ? 20.056 41.050 -9.420 1.00 10.42 91 ILE A O 1
ATOM 727 N N . TYR A 1 92 ? 21.975 39.906 -9.274 1.00 9.55 92 TYR A N 1
ATOM 728 C CA . TYR A 1 92 ? 21.554 38.972 -10.307 1.00 12.24 92 TYR A CA 1
ATOM 729 C C . TYR A 1 92 ? 22.028 37.562 -10.023 1.00 14.95 92 TYR A C 1
ATOM 730 O O . TYR A 1 92 ? 22.838 37.332 -9.121 1.00 15.07 92 TYR A O 1
ATOM 739 N N . GLY A 1 93 ? 21.516 36.615 -10.802 1.00 17.76 93 GLY A N 1
ATOM 740 C CA . GLY A 1 93 ? 21.890 35.228 -10.623 1.00 21.33 93 GLY A CA 1
ATOM 741 C C . GLY A 1 93 ? 20.893 34.551 -9.711 1.00 23.23 93 GLY A C 1
ATOM 742 O O . GLY A 1 93 ? 21.252 33.634 -8.970 1.00 25.33 93 GLY A O 1
ATOM 743 N N . LYS A 1 94 ? 19.642 35.010 -9.767 1.00 24.57 94 LYS A N 1
ATOM 744 C CA . LYS A 1 94 ? 18.562 34.459 -8.942 1.00 24.49 94 LYS A CA 1
ATOM 745 C C . LYS A 1 94 ? 18.570 32.945 -8.996 1.00 24.32 94 LYS A C 1
ATOM 746 O O . LYS A 1 94 ? 18.508 32.349 -10.072 1.00 26.09 94 LYS A O 1
ATOM 752 N N . MET A 1 95 ? 18.645 32.329 -7.822 1.00 23.93 95 MET A N 1
ATOM 753 C CA . MET A 1 95 ? 18.688 30.875 -7.702 1.00 21.88 95 MET A CA 1
ATOM 754 C C . MET A 1 95 ? 17.340 30.229 -7.982 1.00 22.84 95 MET A C 1
ATOM 755 O O . MET A 1 95 ? 16.774 29.537 -7.136 1.00 19.27 95 MET A O 1
ATOM 760 N N . GLU A 1 96 ? 16.829 30.465 -9.186 1.00 24.90 96 GLU A N 1
ATOM 761 C CA . GLU A 1 96 ? 15.558 29.909 -9.617 1.00 27.97 96 GLU A CA 1
ATOM 762 C C . GLU A 1 96 ? 15.660 29.627 -11.110 1.00 28.79 96 GLU A C 1
ATOM 763 O O . GLU A 1 96 ? 16.544 30.151 -11.788 1.00 27.10 96 GLU A O 1
ATOM 769 N N . ARG A 1 97 ? 14.762 28.788 -11.607 1.00 29.61 97 ARG A N 1
ATOM 770 C CA . ARG A 1 97 ? 14.722 28.441 -13.021 1.00 32.36 97 ARG A CA 1
ATOM 771 C C . ARG A 1 97 ? 13.254 28.254 -13.380 1.00 33.25 97 ARG A C 1
ATOM 772 O O . ARG A 1 97 ? 12.519 27.561 -12.673 1.00 33.29 97 ARG A O 1
ATOM 780 N N . GLU A 1 98 ? 12.823 28.888 -14.465 1.00 34.94 98 GLU A N 1
ATOM 781 C CA . GLU A 1 98 ? 11.433 28.797 -14.897 1.00 35.78 98 GLU A CA 1
ATOM 782 C C . GLU A 1 98 ? 10.497 29.292 -13.798 1.00 34.59 98 GLU A C 1
ATOM 783 O O . GLU A 1 98 ? 9.422 28.732 -13.581 1.00 34.83 98 GLU A O 1
ATOM 789 N N . GLY A 1 99 ? 10.923 30.346 -13.108 1.00 33.34 99 GLY A N 1
ATOM 790 C CA . GLY A 1 99 ? 10.126 30.932 -12.044 1.00 31.17 99 GLY A CA 1
ATOM 791 C C . GLY A 1 99 ? 10.109 30.186 -10.717 1.00 29.48 99 GLY A C 1
ATOM 792 O O . GLY A 1 99 ? 9.529 30.670 -9.746 1.00 29.39 99 GLY A O 1
ATOM 793 N N . LYS A 1 100 ? 10.747 29.019 -10.670 1.00 27.05 100 LYS A N 1
ATOM 794 C CA . LYS A 1 100 ? 10.777 28.209 -9.452 1.00 25.08 100 LYS A CA 1
ATOM 795 C C . LYS A 1 100 ? 12.146 28.212 -8.773 1.00 22.02 100 LYS A C 1
ATOM 796 O O . LYS A 1 100 ? 13.149 27.866 -9.392 1.00 21.41 100 LYS A O 1
ATOM 802 N N . LYS A 1 101 ? 12.178 28.597 -7.502 1.00 20.40 101 LYS A N 1
ATOM 803 C CA . LYS A 1 101 ? 13.425 28.607 -6.734 1.00 19.08 101 LYS A CA 1
ATOM 804 C C . LYS A 1 101 ? 13.927 27.176 -6.582 1.00 17.23 101 LYS A C 1
ATOM 805 O O . LYS A 1 101 ? 13.125 26.238 -6.565 1.00 17.48 101 LYS A O 1
ATOM 811 N N . PHE A 1 102 ? 15.244 27.001 -6.463 1.00 14.82 102 PHE A N 1
ATOM 812 C CA . PHE A 1 102 ? 15.825 25.669 -6.300 1.00 15.72 102 PHE A CA 1
ATOM 813 C C . PHE A 1 102 ? 15.704 25.179 -4.862 1.00 15.14 102 PHE A C 1
ATOM 814 O O . PHE A 1 102 ? 15.464 23.999 -4.620 1.00 14.65 102 PHE A O 1
ATOM 822 N N . GLY A 1 103 ? 15.905 26.097 -3.919 1.00 15.07 103 GLY A N 1
ATOM 823 C CA . GLY A 1 103 ? 15.851 25.762 -2.501 1.00 14.76 103 GLY A CA 1
ATOM 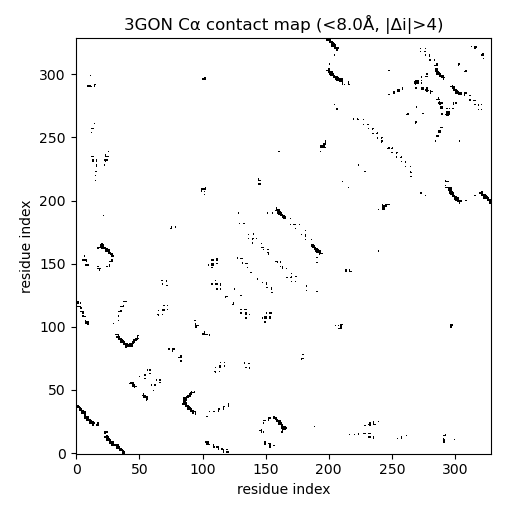824 C C . GLY A 1 103 ? 17.224 25.906 -1.869 1.00 15.02 103 GLY A C 1
ATOM 825 O O . GLY A 1 103 ? 17.476 25.384 -0.771 1.00 15.75 103 GLY A O 1
ATOM 826 N N . LEU A 1 104 ? 18.106 26.636 -2.551 1.00 13.07 104 LEU A N 1
ATOM 827 C CA . LEU A 1 104 ? 19.487 26.854 -2.106 1.00 11.53 104 LEU A CA 1
ATOM 828 C C . LEU A 1 104 ? 19.709 27.962 -1.071 1.00 12.28 104 LEU A C 1
ATOM 829 O O . LEU A 1 104 ? 20.852 28.326 -0.792 1.00 12.11 104 LEU A O 1
ATOM 834 N N . GLY A 1 105 ? 18.634 28.493 -0.508 1.00 12.25 105 GLY A N 1
ATOM 835 C CA . GLY A 1 105 ? 18.779 29.528 0.502 1.00 13.25 105 GLY A CA 1
ATOM 836 C C . GLY A 1 105 ? 19.008 30.932 -0.042 1.00 12.91 105 GLY A C 1
ATOM 837 O O . GLY A 1 105 ? 19.825 31.686 0.484 1.00 13.85 105 GLY A O 1
ATOM 838 N N . SER A 1 106 ? 18.266 31.287 -1.086 1.00 13.10 106 SER A N 1
ATOM 839 C CA . SER A 1 106 ? 18.399 32.599 -1.698 1.00 14.48 106 SER A CA 1
ATOM 840 C C . SER A 1 106 ? 18.133 33.749 -0.726 1.00 14.27 106 SER A C 1
ATOM 841 O O . SER A 1 106 ? 18.773 34.796 -0.814 1.00 14.21 106 SER A O 1
ATOM 844 N N . SER A 1 107 ? 17.195 33.557 0.198 1.00 13.16 107 SER A N 1
ATOM 845 C CA . SER A 1 107 ? 16.880 34.602 1.169 1.00 15.21 107 SER A CA 1
ATOM 846 C C . SER A 1 107 ? 18.136 34.933 1.970 1.00 13.57 107 SER A C 1
ATOM 847 O O . SER A 1 107 ? 18.529 36.097 2.085 1.00 14.48 107 SER A O 1
ATOM 850 N N . GLY A 1 108 ? 18.776 33.906 2.508 1.00 10.70 108 GLY A N 1
ATOM 851 C CA . GLY A 1 108 ? 19.987 34.135 3.273 1.00 9.87 108 GLY A CA 1
ATOM 852 C C . GLY A 1 108 ? 21.135 34.633 2.402 1.00 9.03 108 GLY A C 1
ATOM 853 O O . GLY A 1 108 ? 21.912 35.500 2.805 1.00 10.31 108 GLY A O 1
ATOM 854 N N . SER A 1 109 ? 21.253 34.096 1.197 1.00 8.94 109 SER A N 1
ATOM 855 C CA . SER A 1 109 ? 22.342 34.511 0.325 1.00 9.32 109 SER A CA 1
ATOM 856 C C . SER A 1 109 ? 22.276 36.001 -0.033 1.00 10.43 109 SER A C 1
ATOM 857 O O . SER A 1 109 ? 23.303 36.666 -0.039 1.00 11.29 109 SER A O 1
ATOM 860 N N . VAL A 1 110 ? 21.079 36.513 -0.318 1.00 10.71 110 VAL A N 1
ATOM 861 C CA . VAL A 1 110 ? 20.946 37.922 -0.689 1.00 11.86 110 VAL A CA 1
ATOM 862 C C . VAL A 1 110 ? 21.286 38.860 0.465 1.00 9.70 110 VAL A C 1
ATOM 863 O O . VAL A 1 110 ? 21.777 39.967 0.240 1.00 10.43 110 VAL A O 1
ATOM 867 N N . VAL A 1 111 ? 21.033 38.432 1.699 1.00 8.36 111 VAL A N 1
ATOM 868 C CA . VAL A 1 111 ? 21.369 39.277 2.838 1.00 8.54 111 VAL A CA 1
ATOM 869 C C . VAL A 1 111 ? 22.883 39.326 2.984 1.00 8.44 111 VAL A C 1
ATOM 870 O O . VAL A 1 111 ? 23.459 40.395 3.190 1.00 7.95 111 VAL A O 1
ATOM 874 N N . VAL A 1 112 ? 23.527 38.172 2.875 1.00 8.59 112 VAL A N 1
ATOM 875 C CA . VAL A 1 112 ? 24.990 38.148 2.979 1.00 7.61 112 VAL A CA 1
ATOM 876 C C . VAL A 1 112 ? 25.573 38.957 1.829 1.00 7.33 112 VAL A C 1
ATOM 877 O O . VAL A 1 112 ? 26.536 39.712 2.004 1.00 7.71 112 VAL A O 1
ATOM 881 N N . LEU A 1 113 ? 24.968 38.801 0.654 1.00 7.20 113 LEU A N 1
ATOM 882 C CA . LEU A 1 113 ? 25.403 39.481 -0.559 1.00 8.34 113 LEU A CA 1
ATOM 883 C C . LEU A 1 113 ? 25.396 40.998 -0.413 1.00 7.90 113 LEU A C 1
ATOM 884 O O . LEU A 1 113 ? 26.377 41.667 -0.763 1.00 8.46 113 LEU A O 1
ATOM 889 N N . VAL A 1 114 ? 24.301 41.538 0.110 1.00 6.60 114 VAL A N 1
ATOM 890 C CA . VAL A 1 114 ? 24.182 42.988 0.278 1.00 7.48 114 VAL A CA 1
ATOM 891 C C . VAL A 1 114 ? 25.144 43.491 1.347 1.00 7.25 114 VAL A C 1
ATOM 892 O O . VAL A 1 114 ? 25.745 44.558 1.199 1.00 7.59 114 VAL A O 1
ATOM 896 N N . VAL A 1 115 ? 25.304 42.727 2.418 1.00 6.79 115 VAL A N 1
ATOM 897 C CA . VAL A 1 115 ? 26.250 43.112 3.458 1.00 9.01 115 VAL A CA 1
ATOM 898 C C . VAL A 1 115 ? 27.653 43.128 2.833 1.00 10.01 115 VAL A C 1
ATOM 899 O O . VAL A 1 115 ? 28.415 44.081 3.027 1.00 10.54 115 VAL A O 1
ATOM 903 N N . LYS A 1 116 ? 27.985 42.085 2.074 1.00 9.57 116 LYS A N 1
ATOM 904 C CA . LYS A 1 116 ? 29.294 42.011 1.408 1.00 12.26 116 LYS A CA 1
ATOM 905 C C . LYS A 1 116 ? 29.524 43.185 0.459 1.00 9.96 116 LYS A C 1
ATOM 906 O O . LYS A 1 116 ? 30.629 43.748 0.389 1.00 9.23 116 LYS A O 1
ATOM 912 N N . ALA A 1 117 ? 28.483 43.548 -0.278 1.00 10.60 117 ALA A N 1
ATOM 913 C CA . ALA A 1 117 ? 28.563 44.645 -1.245 1.00 11.52 117 ALA A CA 1
ATOM 914 C C . ALA A 1 117 ? 28.853 45.987 -0.576 1.00 10.81 117 ALA A C 1
ATOM 915 O O . ALA A 1 117 ? 29.750 46.722 -1.003 1.00 11.06 117 ALA A O 1
ATOM 917 N N . LEU A 1 118 ? 28.100 46.314 0.468 1.00 10.52 118 LEU A N 1
ATOM 918 C CA . LEU A 1 118 ? 28.306 47.563 1.171 1.00 9.67 118 LEU A CA 1
ATOM 919 C C . LEU A 1 118 ? 29.674 47.593 1.861 1.00 10.66 118 LEU A C 1
ATOM 920 O O . LEU A 1 118 ? 30.340 48.625 1.856 1.00 10.54 118 LEU A O 1
ATOM 925 N N . LEU A 1 119 ? 30.104 46.461 2.422 1.00 9.06 119 LEU A N 1
ATOM 926 C CA . LEU A 1 119 ? 31.410 46.412 3.081 1.00 10.51 119 LEU A CA 1
ATOM 927 C C . LEU A 1 119 ? 32.510 46.704 2.057 1.00 11.97 119 LEU A C 1
ATOM 928 O O . LEU A 1 119 ? 33.404 47.524 2.297 1.00 12.28 119 LEU A O 1
ATOM 933 N N . ALA A 1 120 ? 32.430 46.047 0.904 1.00 12.47 120 ALA A N 1
ATOM 934 C CA . ALA A 1 120 ? 33.415 46.235 -0.153 1.00 13.18 120 ALA A CA 1
ATOM 935 C C . ALA A 1 120 ? 33.405 47.678 -0.657 1.00 13.25 120 ALA A C 1
ATOM 936 O O . ALA A 1 120 ? 34.458 48.283 -0.860 1.00 13.88 120 ALA A O 1
ATOM 938 N N . LEU A 1 121 ? 32.212 48.226 -0.852 1.00 12.74 121 LEU A N 1
ATOM 939 C CA . LEU A 1 121 ? 32.072 49.597 -1.324 1.00 15.32 121 LEU A CA 1
ATOM 940 C C . LEU A 1 121 ? 32.693 50.578 -0.337 1.00 14.84 121 LEU A C 1
ATOM 941 O O . LEU A 1 121 ? 33.210 51.622 -0.740 1.00 16.41 121 LEU A O 1
ATOM 946 N N . TYR A 1 122 ? 32.636 50.252 0.949 1.00 14.54 122 TYR A N 1
ATOM 947 C CA . TYR A 1 122 ? 33.196 51.132 1.964 1.00 15.14 122 TYR A CA 1
ATOM 948 C C . TYR A 1 122 ? 34.591 50.738 2.440 1.00 15.29 122 TYR A C 1
ATOM 949 O O . TYR A 1 122 ? 35.093 51.271 3.427 1.00 13.81 122 TYR A O 1
ATOM 958 N N . ASN A 1 123 ? 35.214 49.797 1.729 1.00 16.22 123 ASN A N 1
ATOM 959 C CA . ASN A 1 123 ? 36.571 49.368 2.058 1.00 17.80 123 ASN A CA 1
ATOM 960 C C . ASN A 1 123 ? 36.698 48.845 3.486 1.00 17.30 123 ASN A C 1
ATOM 961 O O . ASN A 1 123 ? 37.688 49.104 4.174 1.00 15.61 123 ASN A O 1
ATOM 966 N N . LEU A 1 124 ? 35.688 48.102 3.928 1.00 17.00 124 LEU A N 1
ATOM 967 C CA . LEU A 1 124 ? 35.684 47.524 5.267 1.00 16.17 124 LEU A CA 1
ATOM 968 C C . LEU A 1 124 ? 35.579 46.005 5.200 1.00 15.59 124 LEU A C 1
ATOM 969 O O . LEU A 1 124 ? 35.017 45.445 4.262 1.00 14.09 124 LEU A O 1
ATOM 974 N N . SER A 1 125 ? 36.140 45.331 6.192 1.00 16.45 125 SER A N 1
ATOM 975 C CA . SER A 1 125 ? 36.032 43.879 6.234 1.00 16.91 125 SER A CA 1
ATOM 976 C C . SER A 1 125 ? 35.647 43.469 7.649 1.00 16.59 125 SER A C 1
ATOM 977 O O . SER A 1 125 ? 35.869 44.213 8.606 1.00 14.38 125 SER A O 1
ATOM 980 N N . VAL A 1 126 ? 35.045 42.294 7.768 1.00 15.10 126 VAL A N 1
ATOM 981 C CA . VAL A 1 126 ? 34.621 41.775 9.064 1.00 13.92 126 VAL A CA 1
ATOM 982 C C . VAL A 1 126 ? 34.963 40.300 9.034 1.00 13.96 126 VAL A C 1
ATOM 983 O O . VAL A 1 126 ? 35.053 39.711 7.950 1.00 13.47 126 VAL A O 1
ATOM 987 N N . ASP A 1 127 ? 35.183 39.693 10.197 1.00 13.26 127 ASP A N 1
ATOM 988 C CA . ASP A 1 127 ? 35.499 38.274 10.190 1.00 13.38 127 ASP A CA 1
ATOM 989 C C . ASP A 1 127 ? 34.215 37.470 10.048 1.00 13.50 127 ASP A C 1
ATOM 990 O O . ASP A 1 127 ? 33.112 38.027 10.030 1.00 11.91 127 ASP A O 1
ATOM 995 N N . GLN A 1 128 ? 34.364 36.159 9.926 1.00 13.40 128 GLN A N 1
ATOM 996 C CA . GLN A 1 128 ? 33.239 35.246 9.752 1.00 14.95 128 GLN A CA 1
ATOM 997 C C . GLN A 1 128 ? 32.088 35.405 10.750 1.00 15.48 128 GLN A C 1
ATOM 998 O O . GLN A 1 128 ? 30.916 35.488 10.352 1.00 15.03 128 GLN A O 1
ATOM 1004 N N . ASN A 1 129 ? 32.405 35.447 12.038 1.00 14.13 129 ASN A N 1
ATOM 1005 C CA . ASN A 1 129 ? 31.358 35.571 13.051 1.00 14.64 129 ASN A CA 1
ATOM 1006 C C . ASN A 1 129 ? 30.625 36.909 13.001 1.00 13.63 129 ASN A C 1
ATOM 1007 O O . ASN A 1 129 ? 29.420 36.969 13.266 1.00 12.10 129 ASN A O 1
ATOM 1012 N N . LEU A 1 130 ? 31.335 37.979 12.660 1.00 13.48 130 LEU A N 1
ATOM 1013 C CA . LEU A 1 130 ? 30.702 39.290 12.581 1.00 13.17 130 LEU A CA 1
ATOM 1014 C C . LEU A 1 130 ? 29.789 39.352 11.355 1.00 12.12 130 LEU A C 1
ATOM 1015 O O . LEU A 1 130 ? 28.710 39.939 11.411 1.00 10.22 130 LEU A O 1
ATOM 1020 N N . LEU A 1 131 ? 30.227 38.742 10.260 1.00 9.45 131 LEU A N 1
ATOM 1021 C CA . LEU A 1 131 ? 29.414 38.718 9.040 1.00 9.79 131 LEU A CA 1
ATOM 1022 C C . LEU A 1 131 ? 28.113 37.987 9.357 1.00 9.83 131 LEU A C 1
ATOM 1023 O O . LEU A 1 131 ? 27.036 38.419 8.957 1.00 8.08 131 LEU A O 1
ATOM 1028 N N . PHE A 1 132 ? 28.227 36.880 10.081 1.00 9.08 132 PHE A N 1
ATOM 1029 C CA . PHE A 1 132 ? 27.068 36.090 10.474 1.00 9.83 132 PHE A CA 1
ATOM 1030 C C . PHE A 1 132 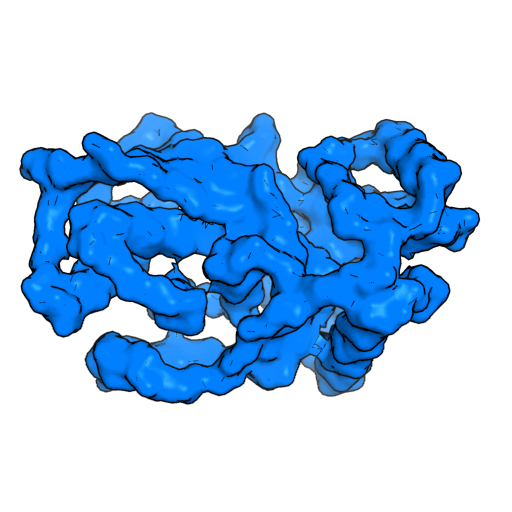? 26.151 36.912 11.383 1.00 10.47 132 PHE A C 1
ATOM 1031 O O . PHE A 1 132 ? 24.929 36.860 11.252 1.00 9.50 132 PHE A O 1
ATOM 1039 N N . LYS A 1 133 ? 26.742 37.669 12.307 1.00 9.33 133 LYS A N 1
ATOM 1040 C CA . LYS A 1 133 ? 25.943 38.486 13.218 1.00 10.12 133 LYS A CA 1
ATOM 1041 C C . LYS A 1 133 ? 25.237 39.625 12.486 1.00 9.21 133 LYS A C 1
ATOM 1042 O O . LYS A 1 133 ? 24.080 39.915 12.762 1.00 8.51 133 LYS A O 1
ATOM 1048 N N . LEU A 1 134 ? 25.939 40.276 11.562 1.00 7.97 134 LEU A N 1
ATOM 1049 C CA . LEU A 1 134 ? 25.335 41.376 10.814 1.00 9.33 134 LEU A CA 1
ATOM 1050 C C . LEU A 1 134 ? 24.159 40.908 9.972 1.00 9.75 134 LEU A C 1
ATOM 1051 O O . LEU A 1 134 ? 23.095 41.539 9.959 1.00 9.19 134 LEU A O 1
ATOM 1056 N N . THR A 1 135 ? 24.352 39.802 9.263 1.00 8.27 135 THR A N 1
ATOM 1057 C CA . THR A 1 135 ? 23.293 39.267 8.417 1.00 9.72 135 THR A CA 1
ATOM 1058 C C . THR A 1 135 ? 22.156 38.708 9.279 1.00 10.54 135 THR A C 1
ATOM 1059 O O . THR A 1 135 ? 20.978 38.881 8.955 1.00 10.62 135 THR A O 1
ATOM 1063 N N . SER A 1 136 ? 22.510 38.048 10.377 1.00 10.52 136 SER A N 1
ATOM 1064 C CA . SER A 1 136 ? 21.500 37.511 11.284 1.00 10.62 136 SER A CA 1
ATOM 1065 C C . SER A 1 136 ? 20.638 38.629 11.878 1.00 10.77 136 SER A C 1
ATOM 1066 O O . SER A 1 136 ? 19.423 38.480 12.014 1.00 10.16 136 SER A O 1
ATOM 1069 N N . ALA A 1 137 ? 21.267 39.747 12.230 1.00 10.01 137 ALA A N 1
ATOM 1070 C CA . ALA A 1 137 ? 20.530 40.869 12.806 1.00 10.81 137 ALA A CA 1
ATOM 1071 C C . ALA A 1 137 ? 19.373 41.296 11.903 1.00 10.31 137 ALA A C 1
ATOM 1072 O O . ALA A 1 137 ? 18.304 41.649 12.391 1.00 9.94 137 ALA A O 1
ATOM 1074 N N . VAL A 1 138 ? 19.588 41.276 10.593 1.00 10.15 138 VAL A N 1
ATOM 1075 C CA . VAL A 1 138 ? 18.535 41.674 9.665 1.00 10.13 138 VAL A CA 1
ATOM 1076 C C . VAL A 1 138 ? 17.311 40.776 9.829 1.00 10.46 138 VAL A C 1
ATOM 1077 O O . VAL A 1 138 ? 16.184 41.259 10.007 1.00 11.41 138 VAL A O 1
ATOM 1081 N N . LEU A 1 139 ? 17.540 39.468 9.790 1.00 11.72 139 LEU A N 1
ATOM 1082 C CA . LEU A 1 139 ? 16.459 38.507 9.921 1.00 12.85 139 LEU A CA 1
ATOM 1083 C C . LEU A 1 139 ? 15.819 38.560 11.303 1.00 13.55 139 LEU A C 1
ATOM 1084 O O . LEU A 1 139 ? 14.602 38.435 11.432 1.00 14.02 139 LEU A O 1
ATOM 1089 N N . LEU A 1 140 ? 16.636 38.746 12.331 1.00 12.24 140 LEU A N 1
ATOM 1090 C CA . LEU A 1 140 ? 16.110 38.822 13.689 1.00 14.07 140 LEU A CA 1
ATOM 1091 C C . LEU A 1 140 ? 15.188 40.022 13.837 1.00 15.62 140 LEU A C 1
ATOM 1092 O O . LEU A 1 140 ? 14.099 39.910 14.402 1.00 16.31 140 LEU A O 1
ATOM 1097 N N . LYS A 1 141 ? 15.607 41.169 13.314 1.00 15.61 141 LYS A N 1
ATOM 1098 C CA . LYS A 1 141 ? 14.795 42.380 13.407 1.00 18.51 141 LYS A CA 1
ATOM 1099 C C . LYS A 1 141 ? 13.450 42.290 12.696 1.00 19.60 141 LYS A C 1
ATOM 1100 O O . LYS A 1 141 ? 12.499 42.962 13.094 1.00 20.92 141 LYS A O 1
ATOM 1106 N N . ARG A 1 142 ? 13.363 41.485 11.641 1.00 19.40 142 ARG A N 1
ATOM 1107 C CA . ARG A 1 142 ? 12.097 41.356 10.929 1.00 21.24 142 ARG A CA 1
ATOM 1108 C C . ARG A 1 142 ? 11.300 40.159 11.434 1.00 21.29 142 ARG A C 1
ATOM 1109 O O . ARG A 1 142 ? 10.299 39.772 10.832 1.00 22.38 142 ARG A O 1
ATOM 1117 N N . GLY A 1 143 ? 11.750 39.579 12.545 1.00 22.01 143 GLY A N 1
ATOM 1118 C CA . GLY A 1 143 ? 11.060 38.446 13.153 1.00 21.14 143 GLY A CA 1
ATOM 1119 C C . GLY A 1 143 ? 11.034 37.150 12.366 1.00 22.71 143 GLY A C 1
ATOM 1120 O O . GLY A 1 143 ? 10.043 36.417 12.402 1.00 20.79 143 GLY A O 1
ATOM 1121 N N . ASP A 1 144 ? 12.128 36.855 11.665 1.00 23.01 144 ASP A N 1
ATOM 1122 C CA . ASP A 1 144 ? 12.254 35.648 10.847 1.00 23.68 144 ASP A CA 1
ATOM 1123 C C . ASP A 1 144 ? 12.152 34.374 11.707 1.00 24.41 144 ASP A C 1
ATOM 1124 O O . ASP A 1 144 ? 12.648 34.347 12.831 1.00 23.17 144 ASP A O 1
ATOM 1129 N N . ASN A 1 145 ? 11.510 33.325 11.184 1.00 24.60 145 ASN A N 1
ATOM 1130 C CA . ASN A 1 145 ? 11.366 32.084 11.954 1.00 25.29 145 ASN A CA 1
ATOM 1131 C C . ASN A 1 145 ? 12.428 31.027 11.658 1.00 24.81 145 ASN A C 1
ATOM 1132 O O . ASN A 1 145 ? 12.250 29.854 11.995 1.00 26.21 145 ASN A O 1
ATOM 1137 N N . GLY A 1 146 ? 13.535 31.446 11.054 1.00 23.65 146 GLY A N 1
ATOM 1138 C CA . GLY A 1 146 ? 14.594 30.508 10.715 1.00 21.29 146 GLY A CA 1
ATOM 1139 C C . GLY A 1 146 ? 15.685 30.384 11.763 1.00 18.15 146 GLY A C 1
ATOM 1140 O O . GLY A 1 146 ? 15.764 31.191 12.680 1.00 18.89 146 GLY A O 1
ATOM 1141 N N . SER A 1 147 ? 16.538 29.370 11.607 1.00 14.42 147 SER A N 1
ATOM 1142 C CA . SER A 1 147 ? 17.629 29.113 12.542 1.00 13.13 147 SER A CA 1
ATOM 1143 C C . SER A 1 147 ? 18.910 29.909 12.265 1.00 11.50 147 SER A C 1
ATOM 1144 O O . SER A 1 147 ? 19.814 29.930 13.102 1.00 10.67 147 SER A O 1
ATOM 1147 N N . MET A 1 148 ? 18.983 30.529 11.091 1.00 10.96 148 MET A N 1
ATOM 1148 C CA . MET A 1 148 ? 20.148 31.310 10.652 1.00 12.49 148 MET A CA 1
ATOM 1149 C C . MET A 1 148 ? 21.241 30.387 10.126 1.00 11.33 148 MET A C 1
ATOM 1150 O O . MET A 1 148 ? 22.324 30.841 9.742 1.00 11.38 148 MET A O 1
ATOM 1155 N N . GLY A 1 149 ? 20.950 29.090 10.098 1.00 8.64 149 GLY A N 1
ATOM 1156 C CA . GLY A 1 149 ? 21.919 28.126 9.603 1.00 9.49 149 GLY A CA 1
ATOM 1157 C C . GLY A 1 149 ? 22.360 28.424 8.179 1.00 11.18 149 GLY A C 1
ATOM 1158 O O . GLY A 1 149 ? 23.520 28.213 7.830 1.00 11.10 149 GLY A O 1
ATOM 1159 N N . ASP A 1 150 ? 21.445 28.917 7.349 1.00 9.65 150 ASP A N 1
ATOM 1160 C CA . ASP A 1 150 ? 21.818 29.229 5.973 1.00 10.41 150 ASP A CA 1
ATOM 1161 C C . ASP A 1 150 ? 22.874 30.329 5.954 1.00 10.57 150 ASP A C 1
ATOM 1162 O O . ASP A 1 150 ? 23.826 30.266 5.174 1.00 8.96 150 ASP A O 1
ATOM 1167 N N . LEU A 1 151 ? 22.721 31.315 6.830 1.00 9.04 151 LEU A N 1
ATOM 1168 C CA . LEU A 1 151 ? 23.677 32.413 6.923 1.00 10.04 151 LEU A CA 1
ATOM 1169 C C . LEU A 1 151 ? 25.031 31.891 7.406 1.00 10.90 151 LEU A C 1
ATOM 1170 O O . LEU A 1 151 ? 26.074 32.324 6.930 1.00 9.30 151 LEU A O 1
ATOM 1175 N N . ALA A 1 152 ? 25.005 30.961 8.359 1.00 10.67 152 ALA A N 1
ATOM 1176 C CA . ALA A 1 152 ? 26.255 30.393 8.878 1.00 10.74 152 ALA A CA 1
ATOM 1177 C C . ALA A 1 152 ? 27.066 29.726 7.758 1.00 11.52 152 ALA A C 1
ATOM 1178 O O . ALA A 1 152 ? 28.278 29.956 7.622 1.00 9.51 152 ALA A O 1
ATOM 1180 N N . CYS A 1 153 ? 26.392 28.904 6.959 1.00 10.18 153 CYS A N 1
ATOM 1181 C CA . CYS A 1 153 ? 27.023 28.182 5.851 1.00 10.04 153 CYS A CA 1
ATOM 1182 C C . CYS A 1 153 ? 27.508 29.101 4.734 1.00 9.64 153 CYS A C 1
ATOM 1183 O O . CYS A 1 153 ? 28.637 28.982 4.272 1.00 9.63 153 CYS A O 1
ATOM 1186 N N . ILE A 1 154 ? 26.650 30.015 4.299 1.00 8.29 154 ILE A N 1
ATOM 1187 C CA . ILE A 1 154 ? 27.000 30.935 3.226 1.00 9.13 154 ILE A CA 1
ATOM 1188 C C . ILE A 1 154 ? 28.108 31.903 3.650 1.00 9.32 154 ILE A C 1
ATOM 1189 O O . ILE A 1 154 ? 28.956 32.280 2.836 1.00 8.90 154 ILE A O 1
ATOM 1194 N N . ALA A 1 155 ? 28.107 32.286 4.924 1.00 9.17 155 ALA A N 1
ATOM 1195 C CA . ALA A 1 155 ? 29.133 33.190 5.439 1.00 11.24 155 ALA A CA 1
ATOM 1196 C C . ALA A 1 155 ? 30.477 32.483 5.393 1.00 11.90 155 ALA A C 1
ATOM 1197 O O . ALA A 1 155 ? 31.484 33.073 5.012 1.00 12.98 155 ALA A O 1
ATOM 1199 N N . ALA A 1 156 ? 30.482 31.209 5.771 1.00 12.97 156 ALA A N 1
ATOM 1200 C CA . ALA A 1 156 ? 31.713 30.423 5.798 1.00 11.71 156 ALA A CA 1
ATOM 1201 C C . ALA A 1 156 ? 32.106 29.837 4.447 1.00 12.97 156 ALA A C 1
ATOM 1202 O O . ALA A 1 156 ? 33.292 29.592 4.193 1.00 11.19 156 ALA A O 1
ATOM 1204 N N . GLU A 1 157 ? 31.108 29.629 3.585 1.00 14.35 157 GLU A N 1
ATOM 1205 C CA . GLU A 1 157 ? 31.282 29.017 2.272 1.00 16.45 157 GLU A CA 1
ATOM 1206 C C . GLU A 1 157 ? 32.102 27.743 2.435 1.00 16.14 157 GLU A C 1
ATOM 1207 O O . GLU A 1 157 ? 33.162 27.562 1.824 1.00 16.34 157 GLU A O 1
ATOM 1213 N N . ASP A 1 158 ? 31.585 26.849 3.273 1.00 13.91 158 ASP A N 1
ATOM 1214 C CA . ASP A 1 158 ? 32.244 25.589 3.567 1.00 14.24 158 ASP A CA 1
ATOM 1215 C C . ASP A 1 158 ? 31.213 24.628 4.146 1.00 13.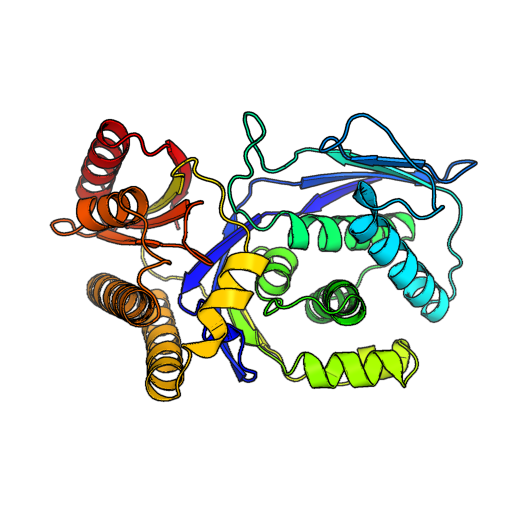85 158 ASP A C 1
ATOM 1216 O O . ASP A 1 158 ? 30.075 25.021 4.397 1.00 14.82 158 ASP A O 1
ATOM 1221 N N . LEU A 1 159 ? 31.605 23.371 4.332 1.00 14.03 159 LEU A N 1
ATOM 1222 C CA . LEU A 1 159 ? 30.722 22.389 4.954 1.00 12.63 159 LEU A CA 1
ATOM 1223 C C . LEU A 1 159 ? 30.915 22.743 6.423 1.00 13.07 159 LEU A C 1
ATOM 1224 O O . LEU A 1 159 ? 32.024 22.632 6.950 1.00 12.20 159 LEU A O 1
ATOM 1229 N N . VAL A 1 160 ? 29.855 23.184 7.081 1.00 10.76 160 VAL A N 1
ATOM 1230 C CA . VAL A 1 160 ? 29.980 23.592 8.473 1.00 10.61 160 VAL A CA 1
ATOM 1231 C C . VAL A 1 160 ? 29.101 22.873 9.475 1.00 9.51 160 VAL A C 1
ATOM 1232 O O . VAL A 1 160 ? 28.020 22.375 9.154 1.00 9.24 160 VAL A O 1
ATOM 1236 N N . LEU A 1 161 ? 29.594 22.820 10.708 1.00 11.25 161 LEU A N 1
ATOM 1237 C CA . LEU A 1 161 ? 28.848 22.264 11.820 1.00 10.37 161 LEU A CA 1
ATOM 1238 C C . LEU A 1 161 ? 28.398 23.549 12.485 1.00 11.12 161 LEU A C 1
ATOM 1239 O O . LEU A 1 161 ? 29.225 24.343 12.944 1.00 10.92 161 LEU A O 1
ATOM 1244 N N . TYR A 1 162 ? 27.095 23.772 12.520 1.00 10.09 162 TYR A N 1
ATOM 1245 C CA . TYR A 1 162 ? 26.547 24.985 13.102 1.00 10.19 162 TYR A CA 1
ATOM 1246 C C . TYR A 1 162 ? 25.784 24.694 14.385 1.00 11.30 162 TYR A C 1
ATOM 1247 O O . TYR A 1 162 ? 24.987 23.765 14.434 1.00 11.04 162 TYR A O 1
ATOM 1256 N N . GLN A 1 163 ? 26.051 25.485 15.420 1.00 11.96 163 GLN A N 1
ATOM 1257 C CA . GLN A 1 163 ? 25.335 25.348 16.689 1.00 12.44 163 GLN A CA 1
ATOM 1258 C C . GLN A 1 163 ? 24.505 26.618 16.785 1.00 13.00 163 GLN A C 1
ATOM 1259 O O . GLN A 1 163 ? 25.053 27.718 16.836 1.00 12.77 163 GLN A O 1
ATOM 1265 N N . SER A 1 164 ? 23.186 26.460 16.805 1.00 12.50 164 SER A N 1
ATOM 1266 C CA . SER A 1 164 ? 22.266 27.591 16.861 1.00 12.67 164 SER A CA 1
ATOM 1267 C C . SER A 1 164 ? 22.284 28.350 18.181 1.00 13.44 164 SER A C 1
ATOM 1268 O O . SER A 1 164 ? 22.648 27.818 19.224 1.00 14.33 164 SER A O 1
ATOM 1271 N N . PHE A 1 165 ? 21.879 29.613 18.110 1.00 13.61 165 PHE A N 1
ATOM 1272 C CA . PHE A 1 165 ? 21.813 30.469 19.277 1.00 12.69 165 PHE A CA 1
ATOM 1273 C C . PHE A 1 165 ? 20.347 30.785 19.544 1.00 12.70 165 PHE A C 1
ATOM 1274 O O . PHE A 1 165 ? 19.480 30.409 18.753 1.00 12.74 165 PHE A O 1
ATOM 1282 N N . ASP A 1 166 ? 20.064 31.467 20.649 1.00 11.88 166 ASP A N 1
ATOM 1283 C CA . ASP A 1 166 ? 18.685 31.824 20.982 1.00 12.37 166 ASP A CA 1
ATOM 1284 C C . ASP A 1 166 ? 18.304 33.090 20.226 1.00 11.96 166 ASP A C 1
ATOM 1285 O O . ASP A 1 166 ? 18.677 34.203 20.607 1.00 10.54 166 ASP A O 1
ATOM 1290 N N . ARG A 1 167 ? 17.543 32.921 19.152 1.00 13.66 167 ARG A N 1
ATOM 1291 C CA . ARG A 1 167 ? 17.136 34.037 18.321 1.00 15.09 167 ARG A CA 1
ATOM 1292 C C . ARG A 1 167 ? 16.184 35.019 19.009 1.00 15.40 167 ARG A C 1
ATOM 1293 O O . ARG A 1 167 ? 16.294 36.226 18.825 1.00 15.49 167 ARG A O 1
ATOM 1301 N N . GLN A 1 168 ? 15.257 34.513 19.809 1.00 17.20 168 GLN A N 1
ATOM 1302 C CA . GLN A 1 168 ? 14.332 35.401 20.511 1.00 17.88 168 GLN A CA 1
ATOM 1303 C C . GLN A 1 168 ? 15.129 36.308 21.452 1.00 15.77 168 GLN A C 1
ATOM 1304 O O . GLN A 1 168 ? 14.838 37.493 21.587 1.00 15.67 168 GLN A O 1
ATOM 1310 N N . LYS A 1 169 ? 16.144 35.744 22.095 1.00 15.92 169 LYS A N 1
ATOM 1311 C CA . LYS A 1 169 ? 16.958 36.519 23.026 1.00 16.06 169 LYS A CA 1
ATOM 1312 C C . LYS A 1 169 ? 17.735 37.645 22.330 1.00 14.66 169 LYS A C 1
ATOM 1313 O O . LYS A 1 169 ? 17.687 38.805 22.761 1.00 14.38 169 LYS A O 1
ATOM 1319 N N . VAL A 1 170 ? 18.447 37.316 21.260 1.00 13.68 170 VAL A N 1
ATOM 1320 C CA . VAL A 1 170 ? 19.227 38.325 20.545 1.00 12.71 170 VAL A CA 1
ATOM 1321 C C . VAL A 1 170 ? 18.337 39.388 19.904 1.00 12.24 170 VAL A C 1
ATOM 1322 O O . VAL A 1 170 ? 18.716 40.562 19.833 1.00 11.22 170 VAL A O 1
ATOM 1326 N N . ALA A 1 171 ? 17.148 38.993 19.450 1.00 12.40 171 ALA A N 1
ATOM 1327 C CA . ALA A 1 171 ? 16.234 39.960 18.851 1.00 12.24 171 ALA A CA 1
ATOM 1328 C C . ALA A 1 171 ? 15.801 40.950 19.928 1.00 11.79 171 ALA A C 1
ATOM 1329 O O . ALA A 1 171 ? 15.615 42.143 19.663 1.00 9.80 171 ALA A O 1
ATOM 1331 N N . ALA A 1 172 ? 15.654 40.463 21.157 1.00 14.78 172 ALA A N 1
ATOM 1332 C CA . ALA A 1 172 ? 15.277 41.327 22.264 1.00 14.63 172 ALA A CA 1
ATOM 1333 C C . ALA A 1 172 ? 16.410 42.329 22.531 1.00 15.72 172 ALA A C 1
ATOM 1334 O O . ALA A 1 172 ? 16.164 43.508 22.826 1.00 15.30 172 ALA A O 1
ATOM 1336 N N . TRP A 1 173 ? 17.654 41.869 22.422 1.00 14.36 173 TRP A N 1
ATOM 1337 C CA . TRP A 1 173 ? 18.792 42.758 22.637 1.00 15.02 173 TRP A CA 1
ATOM 1338 C C . TRP A 1 173 ? 18.812 43.837 21.564 1.00 14.84 173 TRP A C 1
ATOM 1339 O O . TRP A 1 173 ? 19.067 45.004 21.858 1.00 16.27 173 TRP A O 1
ATOM 1350 N N . LEU A 1 174 ? 18.561 43.439 20.316 1.00 16.52 174 LEU A N 1
ATOM 1351 C CA . LEU A 1 174 ? 18.555 44.380 19.199 1.00 17.93 174 LEU A CA 1
ATOM 1352 C C . LEU A 1 174 ? 17.427 45.402 19.285 1.00 19.57 174 LEU A C 1
ATOM 1353 O O . LEU A 1 174 ? 17.559 46.512 18.778 1.00 19.83 174 LEU A O 1
ATOM 1358 N N . GLU A 1 175 ? 16.319 45.046 19.929 1.00 23.29 175 GLU A N 1
ATOM 1359 C CA . GLU A 1 175 ? 15.220 45.998 20.032 1.00 26.28 175 GLU A CA 1
ATOM 1360 C C . GLU A 1 175 ? 15.442 46.961 21.193 1.00 26.66 175 GLU A C 1
ATOM 1361 O O . GLU A 1 175 ? 14.936 48.083 21.189 1.00 26.56 175 GLU A O 1
ATOM 1367 N N . GLU A 1 176 ? 16.247 46.548 22.164 1.00 27.81 176 GLU A N 1
ATOM 1368 C CA . GLU A 1 176 ? 16.490 47.376 23.337 1.00 28.70 176 GLU A CA 1
ATOM 1369 C C . GLU A 1 176 ? 17.849 48.039 23.463 1.00 28.21 176 GLU A C 1
ATOM 1370 O O . GLU A 1 176 ? 17.995 49.013 24.203 1.00 31.10 176 GLU A O 1
ATOM 1376 N N . GLU A 1 177 ? 18.852 47.539 22.758 1.00 27.43 177 GLU A N 1
ATOM 1377 C CA . GLU A 1 177 ? 20.181 48.113 22.894 1.00 26.44 177 GLU A CA 1
ATOM 1378 C C . GLU A 1 177 ? 20.806 48.541 21.575 1.00 26.02 177 GLU A C 1
ATOM 1379 O O . GLU A 1 177 ? 20.336 48.155 20.509 1.00 25.45 177 GLU A O 1
ATOM 1385 N N . ASN A 1 178 ? 21.849 49.363 21.649 1.00 25.52 178 ASN A N 1
ATOM 1386 C CA . ASN A 1 178 ? 22.524 49.840 20.447 1.00 25.55 178 ASN A CA 1
ATOM 1387 C C . ASN A 1 178 ? 23.236 48.680 19.761 1.00 23.68 178 ASN A C 1
ATOM 1388 O O . ASN A 1 178 ? 23.752 47.775 20.416 1.00 21.89 178 ASN A O 1
ATOM 1393 N N . LEU A 1 179 ? 23.268 48.723 18.435 1.00 22.91 179 LEU A N 1
ATOM 1394 C CA . LEU A 1 179 ? 23.872 47.661 17.650 1.00 20.69 179 LEU A CA 1
ATOM 1395 C C . LEU A 1 179 ? 25.308 47.276 17.998 1.00 18.64 179 LEU A C 1
ATOM 1396 O O . LEU A 1 179 ? 25.635 46.099 17.989 1.00 17.82 179 LEU A O 1
ATOM 1401 N N . ALA A 1 180 ? 26.161 48.255 18.294 1.00 19.00 180 ALA A N 1
ATOM 1402 C CA . ALA A 1 180 ? 27.552 47.958 18.629 1.00 16.93 180 ALA A CA 1
ATOM 1403 C C . ALA A 1 180 ? 27.635 47.057 19.858 1.00 17.44 180 ALA A C 1
ATOM 1404 O O . ALA A 1 180 ? 28.361 46.066 19.863 1.00 16.45 180 ALA A O 1
ATOM 1406 N N . THR A 1 181 ? 26.880 47.417 20.897 1.00 15.67 181 THR A N 1
ATOM 1407 C CA . THR A 1 181 ? 26.838 46.647 22.128 1.00 15.50 181 THR A CA 1
ATOM 1408 C C . THR A 1 181 ? 26.401 45.210 21.830 1.00 14.27 181 THR A C 1
ATOM 1409 O O . THR A 1 181 ? 27.016 44.257 22.304 1.00 13.60 181 THR A O 1
ATOM 1413 N N . VAL A 1 182 ? 25.348 45.057 21.035 1.00 13.00 182 VAL A N 1
ATOM 1414 C CA . VAL A 1 182 ? 24.860 43.728 20.674 1.00 13.30 182 VAL A CA 1
ATOM 1415 C C . VAL A 1 182 ? 25.894 42.923 19.883 1.00 14.00 182 VAL A C 1
ATOM 1416 O O . VAL A 1 182 ? 26.092 41.737 20.142 1.00 12.43 182 VAL A O 1
ATOM 1420 N N . LEU A 1 183 ? 26.549 43.570 18.921 1.00 14.85 183 LEU A N 1
ATOM 1421 C CA . LEU A 1 183 ? 27.551 42.896 18.097 1.00 16.11 183 LEU A CA 1
ATOM 1422 C C . LEU A 1 183 ? 28.766 42.430 18.890 1.00 17.08 183 LEU A C 1
ATOM 1423 O O . LEU A 1 183 ? 29.355 41.393 18.582 1.00 16.70 183 LEU A O 1
ATOM 1428 N N . GLU A 1 184 ? 29.130 43.180 19.922 1.00 18.05 184 GLU A N 1
ATOM 1429 C CA . GLU A 1 184 ? 30.300 42.840 20.720 1.00 20.18 184 GLU A CA 1
ATOM 1430 C C . GLU A 1 184 ? 30.093 41.713 21.731 1.00 19.51 184 GLU A C 1
ATOM 1431 O O . GLU A 1 184 ? 31.059 41.194 22.289 1.00 21.38 184 GLU A O 1
ATOM 1437 N N . ARG A 1 185 ? 28.847 41.317 21.960 1.00 18.78 185 ARG A N 1
ATOM 1438 C CA . ARG A 1 185 ? 28.588 40.237 22.905 1.00 19.10 185 ARG A CA 1
ATOM 1439 C C . ARG A 1 185 ? 28.751 38.877 22.271 1.00 19.55 185 ARG A C 1
ATOM 1440 O O . ARG A 1 185 ? 28.665 38.731 21.051 1.00 18.54 185 ARG A O 1
ATOM 1448 N N . ASP A 1 186 ? 28.987 37.881 23.110 1.00 19.38 186 ASP A N 1
ATOM 1449 C CA . ASP A 1 186 ? 29.095 36.516 22.634 1.00 20.64 186 ASP A CA 1
ATOM 1450 C C . ASP A 1 186 ? 27.638 36.076 22.507 1.00 19.07 186 ASP A C 1
ATOM 1451 O O . ASP A 1 186 ? 26.899 36.037 23.493 1.00 19.16 186 ASP A O 1
ATOM 1456 N N . TRP A 1 187 ? 27.219 35.771 21.291 1.00 14.81 187 TRP A N 1
ATOM 1457 C CA . TRP A 1 187 ? 25.845 35.352 21.046 1.00 16.03 187 TRP A CA 1
ATOM 1458 C C . TRP A 1 187 ? 25.566 33.914 21.455 1.00 15.61 187 TRP A C 1
ATOM 1459 O O . TRP A 1 187 ? 24.425 33.551 21.729 1.00 16.57 187 TRP A O 1
ATOM 1470 N N . GLY A 1 188 ? 26.604 33.089 21.482 1.00 15.48 188 GLY A N 1
ATOM 1471 C CA . GLY A 1 188 ? 26.411 31.705 21.867 1.00 16.57 188 GLY A CA 1
ATOM 1472 C C . GLY A 1 188 ? 26.179 30.737 20.718 1.00 17.13 188 GLY A C 1
ATOM 1473 O O . GLY A 1 188 ? 25.550 29.694 20.899 1.00 19.98 188 GLY A O 1
ATOM 1474 N N . PHE A 1 189 ? 26.655 31.082 19.531 1.00 15.99 189 PHE A N 1
ATOM 1475 C CA . PHE A 1 189 ? 26.524 30.186 18.394 1.00 15.34 189 PHE A CA 1
ATOM 1476 C C . PHE A 1 189 ? 27.914 29.667 18.097 1.00 14.82 189 PHE A C 1
ATOM 1477 O O . PHE A 1 189 ? 28.900 30.138 18.675 1.00 13.19 189 PHE A O 1
ATOM 1485 N N . SER A 1 190 ? 27.997 28.680 17.212 1.00 14.97 190 SER A N 1
ATOM 1486 C CA . SER A 1 190 ? 29.270 28.113 16.823 1.00 15.32 190 SER A CA 1
ATOM 1487 C C . SER A 1 190 ? 29.217 27.703 15.357 1.00 14.26 190 SER A C 1
ATOM 1488 O O . SER A 1 190 ? 28.248 27.101 14.915 1.00 13.76 190 SER A O 1
ATOM 1491 N N . ILE A 1 191 ? 30.261 28.057 14.613 1.00 13.46 191 ILE A N 1
ATOM 1492 C CA . ILE A 1 191 ? 30.356 27.713 13.200 1.00 14.05 191 ILE A CA 1
ATOM 1493 C C . ILE A 1 191 ? 31.758 27.151 13.012 1.00 15.28 191 ILE A C 1
ATOM 1494 O O . ILE A 1 191 ? 32.746 27.861 13.230 1.00 14.71 191 ILE A O 1
ATOM 1499 N N . SER A 1 192 ? 31.862 25.885 12.635 1.00 13.97 192 SER A N 1
ATOM 1500 C CA . SER A 1 192 ? 33.173 25.292 12.440 1.00 16.85 192 SER A CA 1
ATOM 1501 C C . SER A 1 192 ? 33.204 24.351 11.249 1.00 15.63 192 SER A C 1
ATOM 1502 O O . SER A 1 192 ? 32.215 23.691 10.924 1.00 14.93 192 SER A O 1
ATOM 1505 N N . GLN A 1 193 ? 34.353 24.310 10.595 1.00 15.07 193 GLN A N 1
ATOM 1506 C CA . GLN A 1 193 ? 34.540 23.477 9.418 1.00 15.47 193 GLN A CA 1
ATOM 1507 C C . GLN A 1 193 ? 34.538 21.993 9.726 1.00 14.42 193 GLN A C 1
ATOM 1508 O O . GLN A 1 193 ? 35.048 21.559 10.759 1.00 16.43 193 GLN A O 1
ATOM 1514 N N . VAL A 1 194 ? 33.952 21.225 8.819 1.00 13.31 194 VAL A N 1
ATOM 1515 C CA . VAL A 1 194 ? 33.941 19.767 8.916 1.00 14.47 194 VAL A CA 1
ATOM 1516 C C . VAL A 1 194 ? 34.629 19.314 7.636 1.00 14.79 194 VAL A C 1
ATOM 1517 O O . VAL A 1 194 ? 34.189 19.648 6.536 1.00 13.85 194 VAL A O 1
ATOM 1521 N N . LYS A 1 195 ? 35.722 18.578 7.766 1.00 16.81 195 LYS A N 1
ATOM 1522 C CA . LYS A 1 195 ? 36.437 18.107 6.589 1.00 18.07 195 LYS A CA 1
ATOM 1523 C C . LYS A 1 195 ? 36.348 16.585 6.509 1.00 17.12 195 LYS A C 1
ATOM 1524 O O . LYS A 1 195 ? 36.949 15.881 7.314 1.00 16.79 195 LYS A O 1
ATOM 1530 N N . PRO A 1 196 ? 35.569 16.061 5.547 1.00 16.14 196 PRO A N 1
ATOM 1531 C CA . PRO A 1 196 ? 35.422 14.610 5.390 1.00 16.14 196 PRO A CA 1
ATOM 1532 C C . PRO A 1 196 ? 36.783 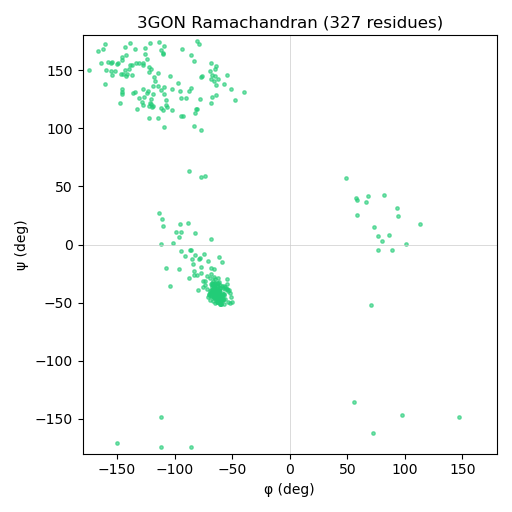14.029 4.997 1.00 16.60 196 PRO A C 1
ATOM 1533 O O . PRO A 1 196 ? 37.526 14.676 4.274 1.00 15.29 196 PRO A O 1
ATOM 1537 N N . THR A 1 197 ? 37.101 12.828 5.470 1.00 16.58 197 THR A N 1
ATOM 1538 C CA . THR A 1 197 ? 38.396 12.226 5.135 1.00 17.39 197 THR A CA 1
ATOM 1539 C C . THR A 1 197 ? 38.315 11.017 4.203 1.00 18.33 197 THR A C 1
ATOM 1540 O O . THR A 1 197 ? 39.222 10.183 4.165 1.00 17.72 197 THR A O 1
ATOM 1544 N N . LEU A 1 198 ? 37.225 10.916 3.450 1.00 18.07 198 LEU A N 1
ATOM 1545 C CA . LEU A 1 198 ? 37.088 9.827 2.498 1.00 18.37 198 LEU A CA 1
ATOM 1546 C C . LEU A 1 198 ? 36.527 10.411 1.222 1.00 18.26 198 LEU A C 1
ATOM 1547 O O . LEU A 1 198 ? 35.877 11.453 1.246 1.00 16.52 198 LEU A O 1
ATOM 1552 N N . GLU A 1 199 ? 36.809 9.751 0.106 1.00 17.85 199 GLU A N 1
ATOM 1553 C CA . GLU A 1 199 ? 36.325 10.205 -1.191 1.00 20.42 199 GLU A CA 1
ATOM 1554 C C . GLU A 1 199 ? 34.848 9.869 -1.323 1.00 20.08 199 GLU A C 1
ATOM 1555 O O . GLU A 1 199 ? 34.398 8.838 -0.833 1.00 21.15 199 GLU A O 1
ATOM 1561 N N . CYS A 1 200 ? 34.096 10.740 -1.983 1.00 19.72 200 CYS A N 1
ATOM 1562 C CA . CYS A 1 200 ? 32.682 10.485 -2.203 1.00 19.63 200 CYS A CA 1
ATOM 1563 C C . CYS A 1 200 ? 32.072 11.545 -3.093 1.00 18.47 200 CYS A C 1
ATOM 1564 O O . CYS A 1 200 ? 32.529 12.696 -3.138 1.00 18.18 200 CYS A O 1
ATOM 1567 N N . ASP A 1 201 ? 31.052 11.137 -3.833 1.00 18.75 201 ASP A N 1
ATOM 1568 C CA . ASP A 1 201 ? 30.357 12.034 -4.723 1.00 18.50 201 ASP A CA 1
ATOM 1569 C C . ASP A 1 201 ? 29.136 12.567 -3.993 1.00 19.45 201 ASP A C 1
ATOM 1570 O O . ASP A 1 201 ? 28.388 11.808 -3.369 1.00 19.65 201 ASP A O 1
ATOM 1575 N N . PHE A 1 202 ? 28.964 13.880 -4.051 1.00 17.99 202 PHE A N 1
ATOM 1576 C CA . PHE A 1 202 ? 27.836 14.557 -3.427 1.00 16.68 202 PHE A CA 1
ATOM 1577 C C . PHE A 1 202 ? 26.926 14.994 -4.566 1.00 16.28 202 PHE A C 1
ATOM 1578 O O . PHE A 1 202 ? 27.344 15.738 -5.460 1.00 15.68 202 PHE A O 1
ATOM 1586 N N . LEU A 1 203 ? 25.687 14.505 -4.545 1.00 14.31 203 LEU A N 1
ATOM 1587 C CA . LEU A 1 203 ? 24.710 14.818 -5.583 1.00 12.68 203 LEU A CA 1
ATOM 1588 C C . LEU A 1 203 ? 23.495 15.565 -5.039 1.00 13.43 203 LEU A C 1
ATOM 1589 O O . LEU A 1 203 ? 23.035 15.307 -3.922 1.00 11.12 203 LEU A O 1
ATOM 1594 N N . VAL A 1 204 ? 22.969 16.487 -5.843 1.00 12.50 204 VAL A N 1
ATOM 1595 C CA . VAL A 1 204 ? 21.798 17.266 -5.460 1.00 12.67 204 VAL A CA 1
ATOM 1596 C C . VAL A 1 204 ? 20.682 17.001 -6.466 1.00 13.62 204 VAL A C 1
ATOM 1597 O O . VAL A 1 204 ? 20.831 17.276 -7.653 1.00 12.63 204 VAL A O 1
ATOM 1601 N N . GLY A 1 205 ? 19.569 16.457 -5.984 1.00 12.80 205 GLY A N 1
ATOM 1602 C CA . GLY A 1 205 ? 18.450 16.174 -6.862 1.00 13.69 205 GLY A CA 1
ATOM 1603 C C . GLY A 1 205 ? 17.326 17.161 -6.629 1.00 13.77 205 GLY A C 1
ATOM 1604 O O . GLY A 1 205 ? 16.776 17.237 -5.527 1.00 11.96 205 GLY A O 1
ATOM 1605 N N . TRP A 1 206 ? 16.980 17.927 -7.661 1.00 15.14 206 TRP A N 1
ATOM 1606 C CA . TRP A 1 206 ? 15.911 18.908 -7.540 1.00 14.40 206 TRP A CA 1
ATOM 1607 C C . TRP A 1 206 ? 14.586 18.325 -8.002 1.00 16.08 206 TRP A C 1
ATOM 1608 O O . TRP A 1 206 ? 14.478 17.803 -9.112 1.00 15.07 206 TRP A O 1
ATOM 1619 N N . THR A 1 207 ? 13.579 18.409 -7.143 1.00 16.14 207 THR A N 1
ATOM 1620 C CA . THR A 1 207 ? 12.268 17.864 -7.455 1.00 18.54 207 THR A CA 1
ATOM 1621 C C . THR A 1 207 ? 11.372 18.834 -8.219 1.00 19.54 207 THR A C 1
ATOM 1622 O O . THR A 1 207 ? 10.269 18.476 -8.627 1.00 18.55 207 THR A O 1
ATOM 1626 N N . LYS A 1 208 ? 11.852 20.059 -8.410 1.00 19.83 208 LYS A N 1
ATOM 1627 C CA . LYS A 1 208 ? 11.089 21.080 -9.125 1.00 23.55 208 LYS A CA 1
ATOM 1628 C C . LYS A 1 208 ? 9.716 21.419 -8.543 1.00 23.39 208 LYS A C 1
ATOM 1629 O O . LYS A 1 208 ? 8.836 21.876 -9.268 1.00 23.93 208 LYS A O 1
ATOM 1635 N N . GLU A 1 209 ? 9.532 21.195 -7.243 1.00 23.69 209 GLU A N 1
ATOM 1636 C CA . GLU A 1 209 ? 8.276 21.516 -6.567 1.00 24.74 209 GLU A CA 1
ATOM 1637 C C . GLU A 1 209 ? 8.674 22.486 -5.457 1.00 24.29 209 GLU A C 1
ATOM 1638 O O . GLU A 1 209 ? 9.311 22.092 -4.489 1.00 23.09 209 GLU A O 1
ATOM 1644 N N . VAL A 1 210 ? 8.306 23.753 -5.620 1.00 24.13 210 VAL A N 1
ATOM 1645 C CA . VAL A 1 210 ? 8.672 24.798 -4.665 1.00 24.45 210 VAL A CA 1
ATOM 1646 C C . VAL A 1 210 ? 8.098 24.652 -3.257 1.00 24.85 210 VAL A C 1
ATOM 1647 O O . VAL A 1 210 ? 6.895 24.473 -3.072 1.00 25.32 210 VAL A O 1
ATOM 1651 N N . ALA A 1 211 ? 8.977 24.732 -2.263 1.00 23.97 211 ALA A N 1
ATOM 1652 C CA . ALA A 1 211 ? 8.571 24.623 -0.867 1.00 24.15 211 ALA A CA 1
ATOM 1653 C C . ALA A 1 211 ? 8.979 25.881 -0.105 1.00 25.15 211 ALA A C 1
ATOM 1654 O O . ALA A 1 211 ? 10.161 26.224 -0.058 1.00 24.25 211 ALA A O 1
ATOM 1656 N N . VAL A 1 212 ? 7.999 26.559 0.491 1.00 24.96 212 VAL A N 1
ATOM 1657 C CA . VAL A 1 212 ? 8.249 27.781 1.257 1.00 26.43 212 VAL A CA 1
ATOM 1658 C C . VAL A 1 212 ? 8.713 27.442 2.676 1.00 26.09 212 VAL A C 1
ATOM 1659 O O . VAL A 1 212 ? 7.950 26.900 3.477 1.00 25.78 212 VAL A O 1
ATOM 1663 N N . SER A 1 213 ? 9.963 27.770 2.980 1.00 26.35 213 SER A N 1
ATOM 1664 C CA . SER A 1 213 ? 10.553 27.488 4.290 1.00 27.71 213 SER A CA 1
ATOM 1665 C C . SER A 1 213 ? 9.755 27.973 5.496 1.00 28.27 213 SER A C 1
ATOM 1666 O O . SER A 1 213 ? 9.519 27.214 6.436 1.00 28.13 213 SER A O 1
ATOM 1669 N N . SER A 1 214 ? 9.351 29.235 5.487 1.00 29.68 214 SER A N 1
ATOM 1670 C CA . SER A 1 214 ? 8.599 29.764 6.616 1.00 31.63 214 SER A CA 1
ATOM 1671 C C . SER A 1 214 ? 7.270 29.038 6.816 1.00 30.56 214 SER A C 1
ATOM 1672 O O . SER A 1 214 ? 6.814 28.878 7.945 1.00 29.93 214 SER A O 1
ATOM 1675 N N . HIS A 1 215 ? 6.656 28.597 5.723 1.00 32.03 215 HIS A N 1
ATOM 1676 C CA . HIS A 1 215 ? 5.382 27.884 5.808 1.00 33.38 215 HIS A CA 1
ATOM 1677 C C . HIS A 1 215 ? 5.576 26.502 6.423 1.00 32.52 215 HIS A C 1
ATOM 1678 O O . HIS A 1 215 ? 4.785 26.066 7.258 1.00 32.82 215 HIS A O 1
ATOM 1685 N N . MET A 1 216 ? 6.626 25.811 5.991 1.00 30.88 216 MET A N 1
ATOM 1686 C CA . MET A 1 216 ? 6.907 24.482 6.512 1.00 29.34 216 MET A CA 1
ATOM 1687 C C . MET A 1 216 ? 7.212 24.577 7.999 1.00 29.28 216 MET A C 1
ATOM 1688 O O . MET A 1 216 ? 6.689 23.798 8.793 1.00 28.18 216 MET A O 1
ATOM 1693 N N . VAL A 1 217 ? 8.059 25.533 8.372 1.00 29.31 217 VAL A N 1
ATOM 1694 C CA . VAL A 1 217 ? 8.428 25.711 9.773 1.00 29.88 217 VAL A CA 1
ATOM 1695 C C . VAL A 1 217 ? 7.210 26.060 10.625 1.00 31.35 217 VAL A C 1
ATOM 1696 O O . VAL A 1 217 ? 6.983 25.460 11.679 1.00 31.74 217 VAL A O 1
ATOM 1700 N N . GLN A 1 218 ? 6.419 27.021 10.162 1.00 32.44 218 GLN A N 1
ATOM 1701 C CA . GLN A 1 218 ? 5.237 27.441 10.904 1.00 35.03 218 GLN A CA 1
ATOM 1702 C C . GLN A 1 218 ? 4.291 26.283 11.228 1.00 34.59 218 GLN A C 1
ATOM 1703 O O . GLN A 1 218 ? 3.725 26.233 12.319 1.00 34.91 218 GLN A O 1
ATOM 1709 N N . GLN A 1 219 ? 4.137 25.346 10.298 1.00 34.20 219 GLN A N 1
ATOM 1710 C CA . GLN A 1 219 ? 3.227 24.222 10.502 1.00 34.34 219 GLN A CA 1
ATOM 1711 C C . GLN A 1 219 ? 3.822 23.009 11.220 1.00 33.39 219 GLN A C 1
ATOM 1712 O O . GLN A 1 219 ? 3.114 22.282 11.916 1.00 34.03 219 GLN A O 1
ATOM 1718 N N . ILE A 1 220 ? 5.125 22.802 11.066 1.00 30.94 220 ILE A N 1
ATOM 1719 C CA . ILE A 1 220 ? 5.776 21.644 11.655 1.00 28.58 220 ILE A CA 1
ATOM 1720 C C . ILE A 1 220 ? 6.457 21.866 13.004 1.00 28.59 220 ILE A C 1
ATOM 1721 O O . ILE A 1 220 ? 6.662 20.906 13.752 1.00 27.11 220 ILE A O 1
ATOM 1726 N N . LYS A 1 221 ? 6.789 23.112 13.330 1.00 27.89 221 LYS A N 1
ATOM 1727 C CA . LYS A 1 221 ? 7.468 23.378 14.593 1.00 29.79 221 LYS A CA 1
ATOM 1728 C C . LYS A 1 221 ? 6.747 22.837 15.822 1.00 30.14 221 LYS A C 1
ATOM 1729 O O . LYS A 1 221 ? 7.396 22.392 16.768 1.00 29.36 221 LYS A O 1
ATOM 1735 N N . GLN A 1 222 ? 5.415 22.841 15.807 1.00 29.60 222 GLN A N 1
ATOM 1736 C CA . GLN A 1 222 ? 4.659 22.335 16.954 1.00 29.03 222 GLN A CA 1
ATOM 1737 C C . GLN A 1 222 ? 4.846 20.830 17.179 1.00 26.63 222 GLN A C 1
ATOM 1738 O O . GLN A 1 222 ? 4.625 20.327 18.281 1.00 25.18 222 GLN A O 1
ATOM 1744 N N . ASN A 1 223 ? 5.263 20.117 16.140 1.00 24.10 223 ASN A N 1
ATOM 1745 C CA . ASN A 1 223 ? 5.482 18.674 16.230 1.00 22.88 223 ASN A CA 1
ATOM 1746 C C . ASN A 1 223 ? 6.808 18.317 16.899 1.00 21.46 223 ASN A C 1
ATOM 1747 O O . ASN A 1 223 ? 7.040 17.163 17.248 1.00 20.07 223 ASN A O 1
ATOM 1752 N N . ILE A 1 224 ? 7.674 19.311 17.072 1.00 20.81 224 ILE A N 1
ATOM 1753 C CA . ILE A 1 224 ? 8.987 19.090 17.671 1.00 19.90 224 ILE A CA 1
ATOM 1754 C C . ILE A 1 224 ? 8.906 18.732 19.150 1.00 18.68 224 ILE A C 1
ATOM 1755 O O . ILE A 1 224 ? 8.334 19.482 19.938 1.00 19.07 224 ILE A O 1
ATOM 1760 N N . ASN A 1 225 ? 9.447 17.572 19.517 1.00 18.19 225 ASN A N 1
ATOM 1761 C CA . ASN A 1 225 ? 9.465 17.164 20.921 1.00 18.42 225 ASN A CA 1
ATOM 1762 C C . ASN A 1 225 ? 10.900 16.839 21.329 1.00 17.84 225 ASN A C 1
ATOM 1763 O O . ASN A 1 225 ? 11.785 16.743 20.474 1.00 15.16 225 ASN A O 1
ATOM 1768 N N . GLN A 1 226 ? 11.136 16.674 22.627 1.00 16.62 226 GLN A N 1
ATOM 1769 C CA . GLN A 1 226 ? 12.492 16.426 23.115 1.00 15.85 226 GLN A CA 1
ATOM 1770 C C . GLN A 1 226 ? 13.174 15.173 22.584 1.00 15.58 226 GLN A C 1
ATOM 1771 O O . GLN A 1 226 ? 14.379 15.183 22.344 1.00 15.13 226 GLN A O 1
ATOM 1777 N N . ASN A 1 227 ? 12.418 14.097 22.404 1.00 15.76 227 ASN A N 1
ATOM 1778 C CA . ASN A 1 227 ? 13.007 12.872 21.884 1.00 17.48 227 ASN A CA 1
ATOM 1779 C C . ASN A 1 227 ? 13.660 13.166 20.535 1.00 16.62 227 ASN A C 1
ATOM 1780 O O . ASN A 1 227 ? 14.773 12.717 20.266 1.00 16.35 227 ASN A O 1
ATOM 1785 N N . PHE A 1 228 ? 12.959 13.928 19.701 1.00 14.49 228 PHE A N 1
ATOM 1786 C CA . PHE A 1 228 ? 13.471 14.308 18.380 1.00 14.14 228 PHE A CA 1
ATOM 1787 C C . PHE A 1 228 ? 14.729 15.183 18.496 1.00 12.85 228 PHE A C 1
ATOM 1788 O O . PHE A 1 228 ? 15.725 14.951 17.804 1.00 13.00 228 PHE A O 1
ATOM 1796 N N . LEU A 1 229 ? 14.680 16.184 19.365 1.00 13.07 229 LEU A N 1
ATOM 1797 C CA . LEU A 1 229 ? 15.823 17.077 19.554 1.00 14.38 229 LEU A CA 1
ATOM 1798 C C . LEU A 1 229 ? 17.077 16.331 20.003 1.00 13.84 229 LEU A C 1
ATOM 1799 O O . LEU A 1 229 ? 18.161 16.515 19.444 1.00 14.07 229 LEU A O 1
ATOM 1804 N N . THR A 1 230 ? 16.930 15.478 21.010 1.00 13.92 230 THR A N 1
ATOM 1805 C CA . THR A 1 230 ? 18.064 14.718 21.516 1.00 14.37 230 THR A CA 1
ATOM 1806 C C . THR A 1 230 ? 18.613 13.801 20.439 1.00 14.12 230 THR A C 1
ATOM 1807 O O . THR A 1 230 ? 19.825 13.787 20.186 1.00 14.64 230 THR A O 1
ATOM 1811 N N . SER A 1 231 ? 17.729 13.042 19.799 1.00 13.41 231 SER A N 1
ATOM 1812 C CA . SER A 1 231 ? 18.159 12.111 18.755 1.00 13.77 231 SER A CA 1
ATOM 1813 C C . SER A 1 231 ? 18.829 12.822 17.588 1.00 12.20 231 SER A C 1
ATOM 1814 O O . SER A 1 231 ? 19.834 12.347 17.065 1.00 11.68 231 SER A O 1
ATOM 1817 N N . SER A 1 232 ? 18.274 13.964 17.180 1.00 12.40 232 SER A N 1
ATOM 1818 C CA . SER A 1 232 ? 18.848 14.713 16.072 1.00 14.13 232 SER A CA 1
ATOM 1819 C C . SER A 1 232 ? 20.271 15.177 16.396 1.00 14.34 232 SER A C 1
ATOM 1820 O O . SER A 1 232 ? 21.189 15.006 15.590 1.00 14.10 232 SER A O 1
ATOM 1823 N N . LYS A 1 233 ? 20.448 15.756 17.581 1.00 14.45 233 LYS A N 1
ATOM 1824 C CA . LYS A 1 233 ? 21.757 16.245 18.005 1.00 14.51 233 LYS A CA 1
ATOM 1825 C C . LYS A 1 233 ? 22.793 15.119 17.989 1.00 14.69 233 LYS A C 1
ATOM 1826 O O . LYS A 1 233 ? 23.890 15.289 17.459 1.00 13.86 233 LYS A O 1
ATOM 1832 N N . GLU A 1 234 ? 22.440 13.968 18.552 1.00 14.80 234 GLU A N 1
ATOM 1833 C CA . GLU A 1 234 ? 23.352 12.821 18.571 1.00 17.01 234 GLU A CA 1
ATOM 1834 C C . GLU A 1 234 ? 23.693 12.367 17.157 1.00 15.66 234 GLU A C 1
ATOM 1835 O O . GLU A 1 234 ? 24.842 11.999 16.865 1.00 15.23 234 GLU A O 1
ATOM 1841 N N . THR A 1 235 ? 22.693 12.388 16.279 1.00 14.08 235 THR A N 1
ATOM 1842 C CA . THR A 1 235 ? 22.871 11.970 14.898 1.00 12.54 235 THR A CA 1
ATOM 1843 C C . THR A 1 235 ? 23.789 12.918 14.141 1.00 13.84 235 THR A C 1
ATOM 1844 O O . THR A 1 235 ? 24.613 12.481 13.334 1.00 12.45 235 THR A O 1
ATOM 1848 N N . VAL A 1 236 ? 23.653 14.220 14.390 1.00 12.90 236 VAL A N 1
ATOM 1849 C CA . VAL A 1 236 ? 24.531 15.173 13.725 1.00 13.38 236 VAL A CA 1
ATOM 1850 C C . VAL A 1 236 ? 25.973 14.949 14.191 1.00 11.57 236 VAL A C 1
ATOM 1851 O O . VAL A 1 236 ? 26.896 14.917 13.378 1.00 11.83 236 VAL A O 1
ATOM 1855 N N . VAL A 1 237 ? 26.162 14.778 15.497 1.00 12.64 237 VAL A N 1
ATOM 1856 C CA . VAL A 1 237 ? 27.501 14.530 16.033 1.00 12.44 237 VAL A CA 1
ATOM 1857 C C . VAL A 1 237 ? 28.079 13.250 15.434 1.00 12.42 237 VAL A C 1
ATOM 1858 O O . VAL A 1 237 ? 29.214 13.243 14.961 1.00 10.75 237 VAL A O 1
ATOM 1862 N N . SER A 1 238 ? 27.301 12.169 15.445 1.00 11.94 238 SER A N 1
ATOM 1863 C CA . SER A 1 238 ? 27.785 10.900 14.900 1.00 13.49 238 SER A CA 1
ATOM 1864 C C . SER A 1 238 ? 28.087 10.968 13.405 1.00 12.66 238 SER A C 1
ATOM 1865 O O . SER A 1 238 ? 29.024 10.325 12.928 1.00 11.59 238 SER A O 1
ATOM 1868 N N . LEU A 1 239 ? 27.291 11.737 12.664 1.00 11.34 239 LEU A N 1
ATOM 1869 C CA . LEU A 1 239 ? 27.504 11.890 11.226 1.00 12.18 239 LEU A CA 1
ATOM 1870 C C . LEU A 1 239 ? 28.791 12.667 10.973 1.00 12.23 239 LEU A C 1
ATOM 1871 O O . LEU A 1 239 ? 29.571 12.330 10.078 1.00 11.42 239 LEU A O 1
ATOM 1876 N N . VAL A 1 240 ? 29.019 13.710 11.767 1.00 13.88 240 VAL A N 1
ATOM 1877 C CA . VAL A 1 240 ? 30.230 14.509 11.622 1.00 14.04 240 VAL A CA 1
ATOM 1878 C C . VAL A 1 240 ? 31.443 13.628 11.927 1.00 14.05 240 VAL A C 1
ATOM 1879 O O . VAL A 1 240 ? 32.439 13.647 11.202 1.00 13.68 240 VAL A O 1
ATOM 1883 N N . GLU A 1 241 ? 31.350 12.858 13.002 1.00 15.46 241 GLU A N 1
ATOM 1884 C CA . GLU A 1 241 ? 32.451 11.966 13.362 1.00 17.73 241 GLU A CA 1
ATOM 1885 C C . GLU A 1 241 ? 32.699 10.934 12.261 1.00 16.41 241 GLU A C 1
ATOM 1886 O O . GLU A 1 241 ? 33.851 10.626 11.945 1.00 16.99 241 GLU A O 1
ATOM 1892 N N . ALA A 1 242 ? 31.631 10.415 11.652 1.00 15.08 242 ALA A N 1
ATOM 1893 C CA . ALA A 1 242 ? 31.775 9.421 10.587 1.00 13.86 242 ALA A CA 1
ATOM 1894 C C . ALA A 1 242 ? 32.468 10.009 9.362 1.00 14.03 242 ALA A C 1
ATOM 1895 O O . ALA A 1 242 ? 33.272 9.334 8.709 1.00 13.32 242 ALA A O 1
ATOM 1897 N N . LEU A 1 243 ? 32.156 11.264 9.047 1.00 13.34 243 LEU A N 1
ATOM 1898 C CA . LEU A 1 243 ? 32.762 11.945 7.911 1.00 14.07 243 LEU A CA 1
ATOM 1899 C C . LEU A 1 243 ? 34.233 12.230 8.189 1.00 14.91 243 LEU A C 1
ATOM 1900 O O . LEU A 1 243 ? 35.084 12.041 7.321 1.00 14.67 243 LEU A O 1
ATOM 1905 N N . GLU A 1 244 ? 34.522 12.678 9.404 1.00 16.63 244 GLU A N 1
ATOM 1906 C CA . GLU A 1 244 ? 35.895 12.991 9.786 1.00 17.96 244 GLU A CA 1
ATOM 1907 C C . GLU A 1 244 ? 36.751 11.743 9.957 1.00 18.19 244 GLU A C 1
ATOM 1908 O O . GLU A 1 244 ? 37.967 11.792 9.777 1.00 19.02 244 GLU A O 1
ATOM 1914 N N . GLN A 1 245 ? 36.121 10.622 10.291 1.00 18.32 245 GLN A N 1
ATOM 1915 C CA . GLN A 1 245 ? 36.843 9.369 10.450 1.00 20.38 245 GLN A CA 1
ATOM 1916 C C . GLN A 1 245 ? 36.887 8.604 9.127 1.00 20.20 245 GLN A C 1
ATOM 1917 O O . GLN A 1 245 ? 37.600 7.608 8.992 1.00 18.94 245 GLN A O 1
ATOM 1923 N N . GLY A 1 246 ? 36.119 9.082 8.152 1.00 19.65 246 GLY A N 1
ATOM 1924 C CA . GLY A 1 246 ? 36.095 8.468 6.839 1.00 18.72 246 GLY A CA 1
ATOM 1925 C C . GLY A 1 246 ? 35.488 7.078 6.769 1.00 19.40 246 GLY A C 1
ATOM 1926 O O . GLY A 1 246 ? 36.010 6.210 6.081 1.00 18.82 246 GLY A O 1
ATOM 1927 N N . LYS A 1 247 ? 34.381 6.873 7.477 1.00 19.48 247 LYS A N 1
ATOM 1928 C CA . LYS A 1 247 ? 33.720 5.572 7.475 1.00 19.65 247 LYS A CA 1
ATOM 1929 C C . LYS A 1 247 ? 32.401 5.619 6.711 1.00 18.79 247 LYS A C 1
ATOM 1930 O O . LYS A 1 247 ? 31.384 6.079 7.231 1.00 18.54 247 LYS A O 1
ATOM 1936 N N . SER A 1 248 ? 32.427 5.132 5.477 1.00 18.45 248 SER A N 1
ATOM 1937 C CA . SER A 1 248 ? 31.246 5.127 4.618 1.00 18.74 248 SER A CA 1
ATOM 1938 C C . SER A 1 248 ? 30.018 4.472 5.253 1.00 19.15 248 SER A C 1
ATOM 1939 O O . SER A 1 248 ? 28.919 5.042 5.247 1.00 17.74 248 SER A O 1
ATOM 1942 N N . GLU A 1 249 ? 30.196 3.279 5.806 1.00 19.69 249 GLU A N 1
ATOM 1943 C CA . GLU A 1 249 ? 29.079 2.575 6.405 1.00 19.83 249 GLU A CA 1
ATOM 1944 C C . GLU A 1 249 ? 28.423 3.318 7.571 1.00 18.41 249 GLU A C 1
ATOM 1945 O O . GLU A 1 249 ? 27.210 3.240 7.746 1.00 17.06 249 GLU A O 1
ATOM 1951 N N . LYS A 1 250 ? 29.204 4.044 8.361 1.00 17.07 250 LYS A N 1
ATOM 1952 C CA . LYS A 1 250 ? 28.625 4.783 9.471 1.00 17.93 250 LYS A CA 1
ATOM 1953 C C . LYS A 1 250 ? 27.909 6.030 8.937 1.00 16.31 250 LYS A C 1
ATOM 1954 O O . LYS A 1 250 ? 26.924 6.471 9.516 1.00 14.30 250 LYS A O 1
ATOM 1960 N N . ILE A 1 251 ? 28.414 6.585 7.838 1.00 14.77 251 ILE A N 1
ATOM 1961 C CA . ILE A 1 251 ? 27.801 7.768 7.227 1.00 14.05 251 ILE A CA 1
ATOM 1962 C C . ILE A 1 251 ? 26.428 7.373 6.699 1.00 14.37 251 ILE A C 1
ATOM 1963 O O . ILE A 1 251 ? 25.441 8.073 6.917 1.00 14.89 251 ILE A O 1
ATOM 1968 N N . ILE A 1 252 ? 26.376 6.234 6.015 1.00 13.95 252 ILE A N 1
ATOM 1969 C CA . ILE A 1 252 ? 25.117 5.727 5.473 1.00 14.57 252 ILE A CA 1
ATOM 1970 C C . ILE A 1 252 ? 24.137 5.521 6.626 1.00 13.88 252 ILE A C 1
ATOM 1971 O O . ILE A 1 252 ? 22.961 5.888 6.547 1.00 13.71 252 ILE A O 1
ATOM 1976 N N . GLU A 1 253 ? 24.632 4.952 7.717 1.00 15.63 253 GLU A N 1
ATOM 1977 C CA . GLU A 1 253 ? 23.786 4.706 8.875 1.00 16.25 253 GLU A CA 1
ATOM 1978 C C . GLU A 1 253 ? 23.188 5.979 9.468 1.00 15.18 253 GLU A C 1
ATOM 1979 O O . GLU A 1 253 ? 21.972 6.073 9.666 1.00 11.92 253 GLU A O 1
ATOM 1985 N N . GLN A 1 254 ? 24.038 6.964 9.740 1.00 12.39 254 GLN A N 1
ATOM 1986 C CA . GLN A 1 254 ? 23.564 8.203 10.344 1.00 12.33 254 GLN A CA 1
ATOM 1987 C C . GLN A 1 254 ? 22.674 9.042 9.433 1.00 12.36 254 GLN A C 1
ATOM 1988 O O . GLN A 1 254 ? 21.734 9.683 9.910 1.00 12.52 254 GLN A O 1
ATOM 1994 N N . VAL A 1 255 ? 22.950 9.046 8.133 1.00 11.27 255 VAL A N 1
ATOM 1995 C CA . VAL A 1 255 ? 22.082 9.803 7.235 1.00 10.00 255 VAL A CA 1
ATOM 1996 C C . VAL A 1 255 ? 20.706 9.135 7.258 1.00 9.95 255 VAL A C 1
ATOM 1997 O O . VAL A 1 255 ? 19.675 9.814 7.207 1.00 9.26 255 VAL A O 1
ATOM 2001 N N . GLU A 1 256 ? 20.678 7.804 7.347 1.00 10.68 256 GLU A N 1
ATOM 2002 C CA . GLU A 1 256 ? 19.399 7.100 7.390 1.00 11.29 256 GLU A CA 1
ATOM 2003 C C . GLU A 1 256 ? 18.659 7.399 8.682 1.00 11.89 256 GLU A C 1
ATOM 2004 O O . GLU A 1 256 ? 17.430 7.517 8.682 1.00 11.50 256 GLU A O 1
ATOM 2010 N N . VAL A 1 257 ? 19.390 7.528 9.794 1.00 10.17 257 VAL A N 1
ATOM 2011 C CA . VAL A 1 257 ? 18.747 7.860 11.064 1.00 10.66 257 VAL A CA 1
ATOM 2012 C C . VAL A 1 257 ? 18.165 9.265 10.959 1.00 11.17 257 VAL A C 1
ATOM 2013 O O . VAL A 1 257 ? 17.024 9.494 11.362 1.00 12.22 257 VAL A O 1
ATOM 2017 N N . ALA A 1 258 ? 18.950 10.203 10.419 1.00 9.54 258 ALA A N 1
ATOM 2018 C CA . ALA A 1 258 ? 18.508 11.586 10.241 1.00 10.02 258 ALA A CA 1
ATOM 2019 C C . ALA A 1 258 ? 17.219 11.619 9.419 1.00 9.00 258 ALA A C 1
ATOM 2020 O O . ALA A 1 258 ? 16.255 12.294 9.783 1.00 11.32 258 ALA A O 1
ATOM 2022 N N . SER A 1 259 ? 17.197 10.874 8.318 1.00 9.59 259 SER A N 1
ATOM 2023 C CA . SER A 1 259 ? 16.016 10.829 7.468 1.00 10.23 259 SER A CA 1
ATOM 2024 C C . SER A 1 259 ? 14.789 10.291 8.213 1.00 12.71 259 SER A C 1
ATOM 2025 O O . SER A 1 259 ? 13.697 10.863 8.128 1.00 11.62 259 SER A O 1
ATOM 2028 N N . LYS A 1 260 ? 14.968 9.199 8.951 1.00 12.08 260 LYS A N 1
ATOM 2029 C CA . LYS A 1 260 ? 13.866 8.605 9.696 1.00 14.24 260 LYS A CA 1
ATOM 2030 C C . LYS A 1 260 ? 13.324 9.536 10.764 1.00 14.10 260 LYS A C 1
ATOM 2031 O O . LYS A 1 260 ? 12.126 9.515 11.057 1.00 14.30 260 LYS A O 1
ATOM 2037 N N . LEU A 1 261 ? 14.200 10.348 11.355 1.00 13.86 261 LEU A N 1
ATOM 2038 C CA . LEU A 1 261 ? 13.770 11.294 12.375 1.00 14.10 261 LEU A CA 1
ATOM 2039 C C . LEU A 1 261 ? 12.875 12.336 11.718 1.00 13.44 261 LEU A C 1
ATOM 2040 O O . LEU A 1 261 ? 11.860 12.741 12.282 1.00 11.27 261 LEU A O 1
ATOM 2045 N N . LEU A 1 262 ? 13.252 12.765 10.513 1.00 11.87 262 LEU A N 1
ATOM 2046 C CA . LEU A 1 262 ? 12.462 13.759 9.788 1.00 12.20 262 LEU A CA 1
ATOM 2047 C C . LEU A 1 262 ? 11.103 13.192 9.400 1.00 14.37 262 LEU A C 1
ATOM 2048 O O . LEU A 1 262 ? 10.078 13.859 9.527 1.00 13.92 262 LEU A O 1
ATOM 2053 N N . GLU A 1 263 ? 11.101 11.951 8.929 1.00 14.73 263 GLU A N 1
ATOM 2054 C CA . GLU A 1 263 ? 9.873 11.294 8.520 1.00 17.17 263 GLU A CA 1
ATOM 2055 C C . GLU A 1 263 ? 8.927 11.152 9.713 1.00 15.72 263 GLU A C 1
ATOM 2056 O O . GLU A 1 263 ? 7.708 11.259 9.570 1.00 14.49 263 GLU A O 1
ATOM 2062 N N . GLY A 1 264 ? 9.498 10.906 10.887 1.00 15.36 264 GLY A N 1
ATOM 2063 C CA . GLY A 1 264 ? 8.694 10.769 12.084 1.00 15.38 264 GLY A CA 1
ATOM 2064 C C . GLY A 1 264 ? 8.153 12.105 12.567 1.00 15.93 264 GLY A C 1
ATOM 2065 O O . GLY A 1 264 ? 7.067 12.171 13.151 1.00 13.60 264 GLY A O 1
ATOM 2066 N N . LEU A 1 265 ? 8.912 13.171 12.319 1.00 12.89 265 LEU A N 1
ATOM 2067 C CA . LEU A 1 265 ? 8.512 14.508 12.734 1.00 13.58 265 LEU A CA 1
ATOM 2068 C C . LEU A 1 265 ? 7.261 14.984 12.000 1.00 14.12 265 LEU A C 1
ATOM 2069 O O . LEU A 1 265 ? 6.352 15.542 12.611 1.00 14.70 265 LEU A O 1
ATOM 2074 N N . SER A 1 266 ? 7.222 14.774 10.689 1.00 14.02 266 SER A N 1
ATOM 2075 C CA . SER A 1 266 ? 6.068 15.204 9.903 1.00 14.96 266 SER A CA 1
ATOM 2076 C C . SER A 1 266 ? 5.968 14.502 8.566 1.00 16.08 266 SER A C 1
ATOM 2077 O O . SER A 1 266 ? 6.963 14.321 7.861 1.00 15.91 266 SER A O 1
ATOM 2080 N N . THR A 1 267 ? 4.746 14.122 8.208 1.00 16.49 267 THR A N 1
ATOM 2081 C CA . THR A 1 267 ? 4.487 13.462 6.937 1.00 16.36 267 THR A CA 1
ATOM 2082 C C . THR A 1 267 ? 4.563 14.462 5.785 1.00 15.48 267 THR A C 1
ATOM 2083 O O . THR A 1 267 ? 4.518 14.079 4.615 1.00 17.01 267 THR A O 1
ATOM 2087 N N . ASP A 1 268 ? 4.667 15.746 6.116 1.00 15.08 268 ASP A N 1
ATOM 2088 C CA . ASP A 1 268 ? 4.740 16.797 5.108 1.00 15.19 268 ASP A CA 1
ATOM 2089 C C . ASP A 1 268 ? 6.151 17.020 4.570 1.00 14.11 268 ASP A C 1
ATOM 2090 O O . ASP A 1 268 ? 6.330 17.637 3.520 1.00 15.22 268 ASP A O 1
ATOM 2095 N N . ILE A 1 269 ? 7.153 16.525 5.283 1.00 12.65 269 ILE A N 1
ATOM 2096 C CA . ILE A 1 269 ? 8.537 16.705 4.848 1.00 12.10 269 ILE A CA 1
ATOM 2097 C C . ILE A 1 269 ? 8.847 15.897 3.589 1.00 13.60 269 ILE A C 1
ATOM 2098 O O . ILE A 1 269 ? 9.417 16.419 2.612 1.00 11.78 269 ILE A O 1
ATOM 2103 N N . TYR A 1 270 ? 8.462 14.627 3.582 1.00 13.54 270 TYR A N 1
ATOM 2104 C CA . TYR A 1 270 ? 8.702 13.800 2.413 1.00 14.03 270 TYR A CA 1
ATOM 2105 C C . TYR A 1 270 ? 7.546 13.767 1.422 1.00 15.98 270 TYR A C 1
ATOM 2106 O O . TYR A 1 270 ? 6.473 13.218 1.700 1.00 15.13 270 TYR A O 1
ATOM 2115 N N . THR A 1 271 ? 7.769 14.376 0.265 1.00 15.81 271 THR A N 1
ATOM 2116 C CA . THR A 1 271 ? 6.781 14.371 -0.806 1.00 15.76 271 THR A CA 1
ATOM 2117 C C . THR A 1 271 ? 7.076 13.068 -1.530 1.00 16.31 271 THR A C 1
ATOM 2118 O O . THR A 1 271 ? 8.150 12.498 -1.350 1.00 15.10 271 THR A O 1
ATOM 2122 N N . PRO A 1 272 ? 6.137 12.573 -2.350 1.00 15.40 272 PRO A N 1
ATOM 2123 C CA . PRO A 1 272 ? 6.375 11.326 -3.075 1.00 14.67 272 PRO A CA 1
ATOM 2124 C C . PRO A 1 272 ? 7.693 11.345 -3.865 1.00 15.50 272 PRO A C 1
ATOM 2125 O O . PRO A 1 272 ? 8.414 10.344 -3.911 1.00 14.38 272 PRO A O 1
ATOM 2129 N N . LEU A 1 273 ? 8.019 12.483 -4.476 1.00 14.56 273 LEU A N 1
ATOM 2130 C CA . LEU A 1 273 ? 9.255 12.556 -5.248 1.00 14.85 273 LEU A CA 1
ATOM 2131 C C . LEU A 1 273 ? 10.501 12.604 -4.356 1.00 13.80 273 LEU A C 1
ATOM 2132 O O . LEU A 1 273 ? 11.529 12.044 -4.712 1.00 14.71 273 LEU A O 1
ATOM 2137 N N . LEU A 1 274 ? 10.412 13.254 -3.204 1.00 13.60 274 LEU A N 1
ATOM 2138 C CA . LEU A 1 274 ? 11.580 13.285 -2.315 1.00 13.69 274 LEU A CA 1
ATOM 2139 C C . LEU A 1 274 ? 11.805 11.884 -1.766 1.00 13.62 274 LEU A C 1
ATOM 2140 O O . LEU A 1 274 ? 12.944 11.460 -1.541 1.00 13.61 274 LEU A O 1
ATOM 2145 N N . ARG A 1 275 ? 10.710 11.163 -1.558 1.00 14.34 275 ARG A N 1
ATOM 2146 C CA . ARG A 1 275 ? 10.776 9.807 -1.036 1.00 15.10 275 ARG A CA 1
ATOM 2147 C C . ARG A 1 275 ? 11.402 8.906 -2.093 1.00 14.30 275 ARG A C 1
ATOM 2148 O O . ARG A 1 275 ? 12.273 8.092 -1.782 1.00 16.33 275 ARG A O 1
ATOM 2156 N N . GLN A 1 276 ? 10.979 9.058 -3.347 1.00 16.20 276 GLN A N 1
ATOM 2157 C CA . GLN A 1 276 ? 11.540 8.274 -4.446 1.00 15.19 276 GLN A CA 1
ATOM 2158 C C . GLN A 1 276 ? 13.027 8.588 -4.609 1.00 15.46 276 GLN A C 1
ATOM 2159 O O . GLN A 1 276 ? 13.828 7.721 -4.960 1.00 12.79 276 GLN A O 1
ATOM 2165 N N . LEU A 1 277 ? 13.383 9.846 -4.372 1.00 13.37 277 LEU A N 1
ATOM 2166 C CA . LEU A 1 277 ? 14.771 10.271 -4.486 1.00 15.02 277 LEU A CA 1
ATOM 2167 C C . LEU A 1 277 ? 15.669 9.496 -3.523 1.00 14.06 277 LEU A C 1
ATOM 2168 O O . LEU A 1 277 ? 16.759 9.061 -3.902 1.00 14.94 277 LEU A O 1
ATOM 2173 N N . LYS A 1 278 ? 15.231 9.306 -2.281 1.00 14.93 278 LYS A N 1
ATOM 2174 C CA . LYS A 1 278 ? 16.056 8.574 -1.326 1.00 16.81 278 LYS A CA 1
ATOM 2175 C C . LYS A 1 278 ? 15.951 7.056 -1.487 1.00 17.15 278 LYS A C 1
ATOM 2176 O O . LYS A 1 278 ? 16.880 6.332 -1.142 1.00 18.16 278 LYS A O 1
ATOM 2182 N N . GLU A 1 279 ? 14.829 6.576 -2.015 1.00 18.18 279 GLU A N 1
ATOM 2183 C CA . GLU A 1 279 ? 14.654 5.138 -2.203 1.00 18.50 279 GLU A CA 1
ATOM 2184 C C . GLU A 1 279 ? 15.582 4.616 -3.288 1.00 17.61 279 GLU A C 1
ATOM 2185 O O . GLU A 1 279 ? 16.001 3.462 -3.249 1.00 19.00 279 GLU A O 1
ATOM 2191 N N . ALA A 1 280 ? 15.920 5.477 -4.244 1.00 18.19 280 ALA A N 1
ATOM 2192 C CA . ALA A 1 280 ? 16.803 5.108 -5.349 1.00 17.40 280 ALA A CA 1
ATOM 2193 C C . ALA A 1 280 ? 18.206 4.691 -4.898 1.00 15.72 280 ALA A C 1
ATOM 2194 O O . ALA A 1 280 ? 18.982 4.161 -5.685 1.00 17.18 280 ALA A O 1
ATOM 2196 N N . SER A 1 281 ? 18.528 4.924 -3.629 1.00 16.79 281 SER A N 1
ATOM 2197 C CA . SER A 1 281 ? 19.862 4.599 -3.120 1.00 15.62 281 SER A CA 1
ATOM 2198 C C . SER A 1 281 ? 19.902 3.452 -2.103 1.00 15.57 281 SER A C 1
ATOM 2199 O O . SER A 1 281 ? 20.977 3.090 -1.604 1.00 13.89 281 SER A O 1
ATOM 2202 N N . GLN A 1 282 ? 18.739 2.875 -1.807 1.00 14.74 282 GLN A N 1
ATOM 2203 C CA . GLN A 1 282 ? 18.623 1.807 -0.813 1.00 15.76 282 GLN A CA 1
ATOM 2204 C C . GLN A 1 282 ? 19.501 0.566 -0.981 1.00 16.41 282 GLN A C 1
ATOM 2205 O O . GLN A 1 282 ? 19.868 -0.066 0.011 1.00 14.41 282 GLN A O 1
ATOM 2211 N N . ASP A 1 283 ? 19.851 0.219 -2.214 1.00 16.87 283 ASP A N 1
ATOM 2212 C CA . ASP A 1 283 ? 20.691 -0.959 -2.434 1.00 18.49 283 ASP A CA 1
ATOM 2213 C C . ASP A 1 283 ? 22.102 -0.599 -2.899 1.00 17.90 283 ASP A C 1
ATOM 2214 O O . ASP A 1 283 ? 22.835 -1.459 -3.378 1.00 17.31 283 ASP A O 1
ATOM 2219 N N . LEU A 1 284 ? 22.485 0.663 -2.728 1.00 18.09 284 LEU A N 1
ATOM 2220 C CA . LEU A 1 284 ? 23.805 1.125 -3.163 1.00 17.83 284 LEU A CA 1
ATOM 2221 C C . LEU A 1 284 ? 24.764 1.498 -2.033 1.00 18.39 284 LEU A C 1
ATOM 2222 O O . LEU A 1 284 ? 24.372 1.617 -0.874 1.00 18.88 284 LEU A O 1
ATOM 2227 N N . GLN A 1 285 ? 26.036 1.663 -2.384 1.00 18.22 285 GLN A N 1
ATOM 2228 C CA . GLN A 1 285 ? 27.033 2.098 -1.418 1.00 18.35 285 GLN A CA 1
ATOM 2229 C C . GLN A 1 285 ? 26.912 3.613 -1.522 1.00 16.55 285 GLN A C 1
ATOM 2230 O O . GLN A 1 285 ? 27.830 4.315 -1.952 1.00 14.62 285 GLN A O 1
ATOM 2236 N N . ALA A 1 286 ? 25.729 4.085 -1.159 1.00 14.49 286 ALA A N 1
ATOM 2237 C CA . ALA A 1 286 ? 25.391 5.500 -1.197 1.00 14.95 286 ALA A CA 1
ATOM 2238 C C . ALA A 1 286 ? 24.169 5.675 -0.313 1.00 14.28 286 ALA A C 1
ATOM 2239 O O . ALA A 1 286 ? 23.538 4.695 0.087 1.00 14.06 286 ALA A O 1
ATOM 2241 N N . VAL A 1 287 ? 23.832 6.920 -0.006 1.00 15.33 287 VAL A N 1
ATOM 2242 C CA . VAL A 1 287 ? 22.670 7.196 0.828 1.00 13.39 287 VAL A CA 1
ATOM 2243 C C . VAL A 1 287 ? 22.081 8.555 0.486 1.00 13.39 287 VAL A C 1
ATOM 2244 O O . VAL A 1 287 ? 22.793 9.472 0.078 1.00 12.60 287 VAL A O 1
ATOM 2248 N N . ALA A 1 288 ? 20.770 8.697 0.650 1.00 13.20 288 ALA A N 1
ATOM 2249 C CA . ALA A 1 288 ? 20.140 9.963 0.326 1.00 12.70 288 ALA A CA 1
ATOM 2250 C C . ALA A 1 288 ? 19.037 10.330 1.303 1.00 11.81 288 ALA A C 1
ATOM 2251 O O . ALA A 1 288 ? 18.561 9.495 2.067 1.00 12.20 288 ALA A O 1
ATOM 2253 N N . LYS A 1 289 ? 18.653 11.604 1.283 1.00 11.55 289 LYS A N 1
ATOM 2254 C CA . LYS A 1 289 ? 17.584 12.095 2.140 1.00 11.49 289 LYS A CA 1
ATOM 2255 C C . LYS A 1 289 ? 17.151 13.477 1.677 1.00 11.37 289 LYS A C 1
ATOM 2256 O O . LYS A 1 289 ? 17.822 14.118 0.870 1.00 11.19 289 LYS A O 1
ATOM 2262 N N . SER A 1 290 ? 16.005 13.909 2.186 1.00 11.43 290 SER A N 1
ATOM 2263 C CA . SER A 1 290 ? 15.475 15.234 1.896 1.00 12.40 290 SER A CA 1
ATOM 2264 C C . SER A 1 290 ? 16.470 16.228 2.486 1.00 11.60 290 SER A C 1
ATOM 2265 O O . SER A 1 290 ? 17.176 15.899 3.439 1.00 10.31 290 SER A O 1
ATOM 2268 N N . SER A 1 291 ? 16.518 17.432 1.930 1.00 10.47 291 SER A N 1
ATOM 2269 C CA . SER A 1 291 ? 17.419 18.463 2.437 1.00 10.39 291 SER A CA 1
ATOM 2270 C C . SER A 1 291 ? 16.664 19.756 2.706 1.00 9.90 291 SER A C 1
ATOM 2271 O O . SER A 1 291 ? 16.037 20.310 1.811 1.00 10.17 291 SER A O 1
ATOM 2274 N N . GLY A 1 292 ? 16.729 20.234 3.942 1.00 11.50 292 GLY A N 1
ATOM 2275 C CA . GLY A 1 292 ? 16.039 21.458 4.292 1.00 10.46 292 GLY A CA 1
ATOM 2276 C C . GLY A 1 292 ? 14.691 21.206 4.941 1.00 11.12 292 GLY A C 1
ATOM 2277 O O . GLY A 1 292 ? 14.498 20.228 5.662 1.00 12.27 292 GLY A O 1
ATOM 2278 N N . ALA A 1 293 ? 13.745 22.094 4.682 1.00 9.50 293 ALA A N 1
ATOM 2279 C CA . ALA A 1 293 ? 12.419 21.970 5.257 1.00 10.48 293 ALA A CA 1
ATOM 2280 C C . ALA A 1 293 ? 11.633 20.809 4.627 1.00 11.36 293 ALA A C 1
ATOM 2281 O O . ALA A 1 293 ? 10.618 20.372 5.172 1.00 10.96 293 ALA A O 1
ATOM 2283 N N . GLY A 1 294 ? 12.125 20.308 3.498 1.00 10.54 294 GLY A N 1
ATOM 2284 C CA . GLY A 1 294 ? 11.420 19.248 2.786 1.00 11.77 294 GLY A CA 1
ATOM 2285 C C . GLY A 1 294 ? 10.191 19.884 2.145 1.00 13.15 294 GLY A C 1
ATOM 2286 O O . GLY A 1 294 ? 10.139 21.106 2.007 1.00 12.95 294 GLY A O 1
ATOM 2287 N N . GLY A 1 295 ? 9.200 19.075 1.753 1.00 11.63 295 GLY A N 1
ATOM 2288 C CA . GLY A 1 295 ? 7.984 19.610 1.152 1.00 13.43 295 GLY A CA 1
ATOM 2289 C C . GLY A 1 295 ? 8.172 20.032 -0.292 1.00 15.29 295 GLY A C 1
ATOM 2290 O O . GLY A 1 295 ? 7.281 20.624 -0.918 1.00 15.15 295 GLY A O 1
ATOM 2291 N N . GLY A 1 296 ? 9.348 19.717 -0.815 1.00 13.86 296 GLY A N 1
ATOM 2292 C CA . GLY A 1 296 ? 9.691 20.061 -2.177 1.00 15.24 296 GLY A CA 1
ATOM 2293 C C . GLY A 1 296 ? 11.182 20.343 -2.242 1.00 14.88 296 GLY A C 1
ATOM 2294 O O . GLY A 1 296 ? 11.953 19.759 -1.489 1.00 15.14 296 GLY A O 1
ATOM 2295 N N . ASP A 1 297 ? 11.579 21.244 -3.131 1.00 15.47 297 ASP A N 1
ATOM 2296 C CA . ASP A 1 297 ? 12.984 21.599 -3.293 1.00 15.53 297 ASP A CA 1
ATOM 2297 C C . ASP A 1 297 ? 13.888 20.402 -3.592 1.00 15.68 297 ASP A C 1
ATOM 2298 O O . ASP A 1 297 ? 13.540 19.546 -4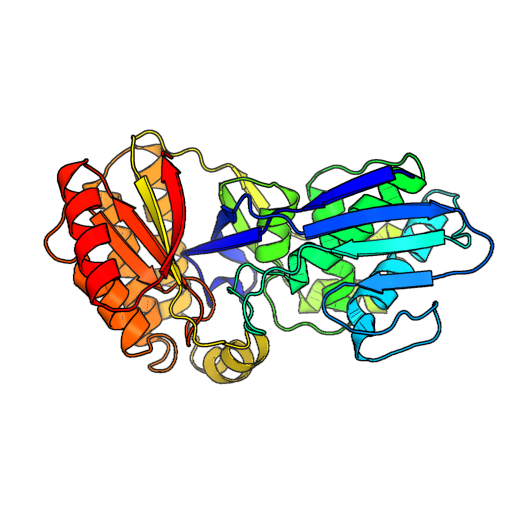.403 1.00 16.81 297 ASP A O 1
ATOM 2303 N N . CYS A 1 298 ? 15.032 20.328 -2.921 1.00 13.88 298 CYS A N 1
ATOM 2304 C CA . CYS A 1 298 ? 16.005 19.274 -3.192 1.00 13.10 298 CYS A CA 1
ATOM 2305 C C . CYS A 1 298 ? 16.212 18.186 -2.155 1.00 12.16 298 CYS A C 1
ATOM 2306 O O . CYS A 1 298 ? 15.846 18.324 -0.998 1.00 11.35 298 CYS A O 1
ATOM 2309 N N . GLY A 1 299 ? 16.861 17.124 -2.629 1.00 11.68 299 GLY A N 1
ATOM 2310 C CA . GLY A 1 299 ? 17.235 16.004 -1.795 1.00 10.06 299 GLY A CA 1
ATOM 2311 C C . GLY A 1 299 ? 18.734 15.945 -2.035 1.00 9.27 299 GLY A C 1
ATOM 2312 O O . GLY A 1 299 ? 19.214 16.495 -3.032 1.00 8.73 299 GLY A O 1
ATOM 2313 N N . ILE A 1 300 ? 19.481 15.323 -1.136 1.00 9.89 300 ILE A N 1
ATOM 2314 C CA . ILE A 1 300 ? 20.924 15.214 -1.306 1.00 10.76 300 ILE A CA 1
ATOM 2315 C C . ILE A 1 300 ? 21.357 13.762 -1.183 1.00 13.27 300 ILE A C 1
ATOM 2316 O O . ILE A 1 300 ? 20.658 12.941 -0.579 1.00 13.92 300 ILE A O 1
ATOM 2321 N N . ALA A 1 301 ? 22.502 13.442 -1.769 1.00 12.47 301 ALA A N 1
ATOM 2322 C CA . ALA A 1 301 ? 23.025 12.090 -1.703 1.00 12.10 301 ALA A CA 1
ATOM 2323 C C . ALA A 1 301 ? 24.539 12.099 -1.585 1.00 12.92 301 ALA A C 1
ATOM 2324 O O . ALA A 1 301 ? 25.202 13.019 -2.059 1.00 13.57 301 ALA A O 1
ATOM 2326 N N . LEU A 1 302 ? 25.066 11.074 -0.930 1.00 12.43 302 LEU A N 1
ATOM 2327 C CA . LEU A 1 302 ? 26.505 10.893 -0.785 1.00 15.07 302 LEU A CA 1
ATOM 2328 C C . LEU A 1 302 ? 26.744 9.464 -1.279 1.00 15.61 302 LEU A C 1
ATOM 2329 O O . LEU A 1 302 ? 26.182 8.516 -0.735 1.00 14.39 302 LEU A O 1
ATOM 2334 N N . SER A 1 303 ? 27.564 9.324 -2.319 1.00 16.40 303 SER A N 1
ATOM 2335 C CA . SER A 1 303 ? 27.858 8.025 -2.915 1.00 17.00 303 SER A CA 1
ATOM 2336 C C . SER A 1 303 ? 29.327 7.650 -2.714 1.00 18.66 303 SER A C 1
ATOM 2337 O O . SER A 1 303 ? 30.216 8.476 -2.924 1.00 17.65 303 SER A O 1
ATOM 2340 N N . PHE A 1 304 ? 29.580 6.397 -2.352 1.00 19.10 304 PHE A N 1
ATOM 2341 C CA . PHE A 1 304 ? 30.938 5.974 -2.050 1.00 20.33 304 PHE A CA 1
ATOM 2342 C C . PHE A 1 304 ? 31.760 5.179 -3.063 1.00 21.04 304 PHE A C 1
ATOM 2343 O O . PHE A 1 304 ? 32.893 4.795 -2.775 1.00 21.02 304 PHE A O 1
ATOM 2351 N N . ASP A 1 305 ? 31.190 4.914 -4.231 1.00 21.06 305 ASP A N 1
ATOM 2352 C CA . ASP A 1 305 ? 31.950 4.275 -5.300 1.00 23.63 305 ASP A CA 1
ATOM 2353 C C . ASP A 1 305 ? 31.353 4.622 -6.653 1.00 24.06 305 ASP A C 1
ATOM 2354 O O . ASP A 1 305 ? 30.181 4.993 -6.746 1.00 23.76 305 ASP A O 1
ATOM 2359 N N . ALA A 1 306 ? 32.176 4.542 -7.692 1.00 24.70 306 ALA A N 1
ATOM 2360 C CA . ALA A 1 306 ? 31.757 4.893 -9.046 1.00 26.28 306 ALA A CA 1
ATOM 2361 C C . ALA A 1 306 ? 30.469 4.228 -9.519 1.00 26.90 306 ALA A C 1
ATOM 2362 O O . ALA A 1 306 ? 29.600 4.884 -10.100 1.00 27.03 306 ALA A O 1
ATOM 2364 N N . GLN A 1 307 ? 30.339 2.931 -9.268 1.00 27.05 307 GLN A N 1
ATOM 2365 C CA . GLN A 1 307 ? 29.152 2.210 -9.698 1.00 27.02 307 GLN A CA 1
ATOM 2366 C C . GLN A 1 307 ? 27.880 2.722 -9.035 1.00 26.04 307 GLN A C 1
ATOM 2367 O O . GLN A 1 307 ? 26.851 2.870 -9.689 1.00 25.65 307 GLN A O 1
ATOM 2373 N N . SER A 1 308 ? 27.949 2.987 -7.736 1.00 24.80 308 SER A N 1
ATOM 2374 C CA . SER A 1 308 ? 26.782 3.476 -7.020 1.00 23.06 308 SER A CA 1
ATOM 2375 C C . SER A 1 308 ? 26.355 4.830 -7.571 1.00 22.02 308 SER A C 1
ATOM 2376 O O . SER A 1 308 ? 25.171 5.088 -7.738 1.00 20.78 308 SER A O 1
ATOM 2379 N N . THR A 1 309 ? 27.324 5.684 -7.874 1.00 22.58 309 THR A N 1
ATOM 2380 C CA . THR A 1 309 ? 27.000 7.006 -8.393 1.00 22.50 309 THR A CA 1
ATOM 2381 C C . THR A 1 309 ? 26.335 6.901 -9.759 1.00 23.67 309 THR A C 1
ATOM 2382 O O . THR A 1 309 ? 25.364 7.607 -10.041 1.00 22.02 309 THR A O 1
ATOM 2386 N N . LYS A 1 310 ? 26.848 6.011 -10.605 1.00 24.42 310 LYS A N 1
ATOM 2387 C CA . LYS A 1 310 ? 26.278 5.854 -11.931 1.00 25.21 310 LYS A CA 1
ATOM 2388 C C . LYS A 1 310 ? 24.837 5.370 -11.845 1.00 24.77 310 LYS A C 1
ATOM 2389 O O . LYS A 1 310 ? 23.952 5.948 -12.473 1.00 23.57 310 LYS A O 1
ATOM 2395 N N . THR A 1 311 ? 24.600 4.316 -11.064 1.00 22.84 311 THR A N 1
ATOM 2396 C CA . THR A 1 311 ? 23.247 3.784 -10.917 1.00 22.89 311 THR A CA 1
ATOM 2397 C C . THR A 1 311 ? 22.305 4.814 -10.303 1.00 21.91 311 THR A C 1
ATOM 2398 O O . THR A 1 311 ? 21.178 4.985 -10.767 1.00 21.47 311 THR A O 1
ATOM 2402 N N . LEU A 1 312 ? 22.760 5.501 -9.257 1.00 20.70 312 LEU A N 1
ATOM 2403 C CA . LEU A 1 312 ? 21.923 6.505 -8.609 1.00 19.53 312 LEU A CA 1
ATOM 2404 C C . LEU A 1 312 ? 21.517 7.579 -9.613 1.00 20.63 312 LEU A C 1
ATOM 2405 O O . LEU A 1 312 ? 20.360 7.989 -9.663 1.00 18.82 312 LEU A O 1
ATOM 2410 N N . LYS A 1 313 ? 22.472 8.033 -10.415 1.00 21.96 313 LYS A N 1
ATOM 2411 C CA . LYS A 1 313 ? 22.176 9.052 -11.415 1.00 24.18 313 LYS A CA 1
ATOM 2412 C C . LYS A 1 313 ? 21.144 8.558 -12.425 1.00 24.35 313 LYS A C 1
ATOM 2413 O O . LYS A 1 313 ? 20.225 9.292 -12.790 1.00 24.56 313 LYS A O 1
ATOM 2419 N N . ASN A 1 314 ? 21.300 7.313 -12.874 1.00 24.57 314 ASN A N 1
ATOM 2420 C CA . ASN A 1 314 ? 20.370 6.756 -13.846 1.00 24.98 314 ASN A CA 1
ATOM 2421 C C . ASN A 1 314 ? 18.969 6.691 -13.268 1.00 23.98 314 ASN A C 1
ATOM 2422 O O . ASN A 1 314 ? 17.998 7.029 -13.946 1.00 24.10 314 ASN A O 1
ATOM 2427 N N . ARG A 1 315 ? 18.864 6.257 -12.015 1.00 23.48 315 ARG A N 1
ATOM 2428 C CA . ARG A 1 315 ? 17.562 6.157 -11.362 1.00 23.48 315 ARG A CA 1
ATOM 2429 C C . ARG A 1 315 ? 16.907 7.524 -11.201 1.00 22.21 315 ARG A C 1
ATOM 2430 O O . ARG A 1 315 ? 15.718 7.683 -11.474 1.00 20.95 315 ARG A O 1
ATOM 2438 N N . TRP A 1 316 ? 17.680 8.510 -10.749 1.00 21.47 316 TRP A N 1
ATOM 2439 C CA . TRP A 1 316 ? 17.144 9.857 -10.590 1.00 19.99 316 TRP A CA 1
ATOM 2440 C C . TRP A 1 316 ? 16.699 10.381 -11.954 1.00 19.74 316 TRP A C 1
ATOM 2441 O O . TRP A 1 316 ? 15.673 11.050 -12.068 1.00 19.67 316 TRP A O 1
ATOM 2452 N N . ALA A 1 317 ? 17.485 10.065 -12.976 1.00 19.06 317 ALA A N 1
ATOM 2453 C CA . ALA A 1 317 ? 17.178 10.489 -14.336 1.00 21.15 317 ALA A CA 1
ATOM 2454 C C . ALA A 1 317 ? 15.794 9.982 -14.737 1.00 22.54 317 ALA A C 1
ATOM 2455 O O . ALA A 1 317 ? 14.948 10.756 -15.188 1.00 22.25 317 ALA A O 1
ATOM 2457 N N . ASP A 1 318 ? 15.568 8.683 -14.554 1.00 23.28 318 ASP A N 1
ATOM 2458 C CA . ASP A 1 318 ? 14.288 8.060 -14.900 1.00 24.31 318 ASP A CA 1
ATOM 2459 C C . ASP A 1 318 ? 13.137 8.510 -14.005 1.00 23.30 318 ASP A C 1
ATOM 2460 O O . ASP A 1 318 ? 11.970 8.380 -14.372 1.00 22.46 318 ASP A O 1
ATOM 2465 N N . LEU A 1 319 ? 13.466 9.037 -12.830 1.00 22.41 319 LEU A N 1
ATOM 2466 C CA . LEU A 1 319 ? 12.457 9.473 -11.877 1.00 22.31 319 LEU A CA 1
ATOM 2467 C C . LEU A 1 319 ? 11.943 10.890 -12.095 1.00 21.61 319 LEU A C 1
ATOM 2468 O O . LEU A 1 319 ? 11.022 11.331 -11.409 1.00 22.58 319 LEU A O 1
ATOM 2473 N N . GLY A 1 320 ? 12.525 11.607 -13.044 1.00 20.51 320 GLY A N 1
ATOM 2474 C CA . GLY A 1 320 ? 12.073 12.969 -13.279 1.00 18.75 320 GLY A CA 1
ATOM 2475 C C . GLY A 1 320 ? 12.770 13.965 -12.369 1.00 18.20 320 GLY A C 1
ATOM 2476 O O . GLY A 1 320 ? 12.399 15.137 -12.319 1.00 18.95 320 GLY A O 1
ATOM 2477 N N . ILE A 1 321 ? 13.782 13.491 -11.643 1.00 18.40 321 ILE A N 1
ATOM 2478 C CA . ILE A 1 321 ? 14.556 14.332 -10.732 1.00 16.44 321 ILE A CA 1
ATOM 2479 C C . ILE A 1 321 ? 15.698 14.986 -11.504 1.00 16.92 321 ILE A C 1
ATOM 2480 O O . ILE A 1 321 ? 16.420 14.308 -12.233 1.00 16.63 321 ILE A O 1
ATOM 2485 N N . GLU A 1 322 ? 15.868 16.296 -11.338 1.00 16.54 322 GLU A N 1
ATOM 2486 C C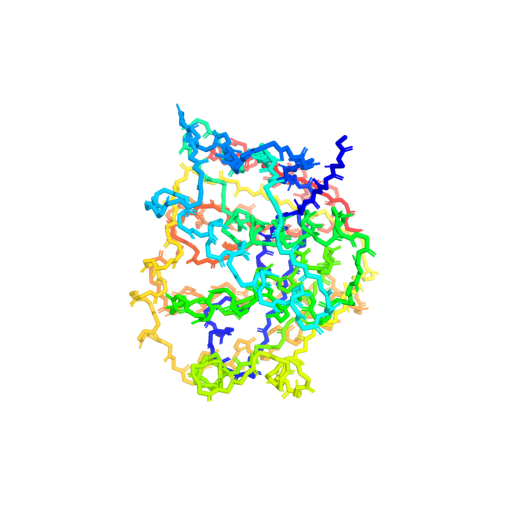A . GLU A 1 322 ? 16.941 17.007 -12.026 1.00 16.93 322 GLU A CA 1
ATOM 2487 C C . GLU A 1 322 ? 18.223 17.038 -11.204 1.00 15.84 322 GLU A C 1
ATOM 2488 O O . GLU A 1 322 ? 18.212 17.467 -10.054 1.00 17.75 322 GLU A O 1
ATOM 2494 N N . LEU A 1 323 ? 19.323 16.589 -11.794 1.00 16.11 323 LEU A N 1
ATOM 2495 C CA . LEU A 1 323 ? 20.601 16.623 -11.090 1.00 16.63 323 LEU A CA 1
ATOM 2496 C C . LEU A 1 323 ? 21.048 18.080 -11.174 1.00 17.67 323 LEU A C 1
ATOM 2497 O O . LEU A 1 323 ? 21.600 18.520 -12.181 1.00 16.98 323 LEU A O 1
ATOM 2502 N N . LEU A 1 324 ? 20.790 18.820 -10.102 1.00 17.14 324 LEU A N 1
ATOM 2503 C CA . LEU A 1 324 ? 21.114 20.241 -10.038 1.00 16.82 324 LEU A CA 1
ATOM 2504 C C . LEU A 1 324 ? 22.591 20.548 -9.836 1.00 17.14 324 LEU A C 1
ATOM 2505 O O . LEU A 1 324 ? 23.122 21.513 -10.393 1.00 17.16 324 LEU A O 1
ATOM 2510 N N . TYR A 1 325 ? 23.259 19.725 -9.038 1.00 16.89 325 TYR A N 1
ATOM 2511 C CA . TYR A 1 325 ? 24.661 19.946 -8.729 1.00 14.28 325 TYR A CA 1
ATOM 2512 C C . TYR A 1 325 ? 25.342 18.646 -8.339 1.00 14.88 325 TYR A C 1
ATOM 2513 O O . TYR A 1 325 ? 24.708 17.747 -7.790 1.00 14.20 325 TYR A O 1
ATOM 2522 N N . GLN A 1 326 ? 26.630 18.550 -8.633 1.00 14.69 326 GLN A N 1
ATOM 2523 C CA . GLN A 1 326 ? 27.404 17.375 -8.266 1.00 15.69 326 GLN A CA 1
ATOM 2524 C C . GLN A 1 326 ? 28.822 17.801 -7.912 1.00 16.01 326 GLN A C 1
ATOM 2525 O O . GLN A 1 326 ? 29.361 18.761 -8.469 1.00 16.39 326 GLN A O 1
ATOM 2531 N N . GLU A 1 327 ? 29.423 17.097 -6.968 1.00 15.81 327 GLU A N 1
ATOM 2532 C CA . GLU A 1 327 ? 30.744 17.461 -6.506 1.00 17.75 327 GLU A CA 1
ATOM 2533 C C . GLU A 1 327 ? 31.473 16.262 -5.940 1.00 18.16 327 GLU A C 1
ATOM 2534 O O . GLU A 1 327 ? 30.855 15.373 -5.362 1.00 18.33 327 GLU A O 1
ATOM 2540 N N . ARG A 1 328 ? 32.785 16.233 -6.122 1.00 19.87 328 ARG A N 1
ATOM 2541 C CA . ARG A 1 328 ? 33.608 15.174 -5.552 1.00 21.49 328 ARG A CA 1
ATOM 2542 C C . ARG A 1 328 ? 34.086 15.784 -4.240 1.00 21.36 328 ARG A C 1
ATOM 2543 O O . ARG A 1 328 ? 34.869 16.732 -4.267 1.00 21.40 328 ARG A O 1
ATOM 2551 N N . ILE A 1 329 ? 33.607 15.269 -3.110 1.00 20.89 329 ILE A N 1
ATOM 2552 C CA . ILE A 1 329 ? 34.008 15.810 -1.822 1.00 22.68 329 ILE A CA 1
ATOM 2553 C C . ILE A 1 329 ? 35.516 15.712 -1.644 1.00 23.30 329 ILE A C 1
ATOM 2554 O O . ILE A 1 329 ? 36.132 14.660 -1.948 1.00 24.41 329 ILE A O 1
#